Protein AF-A0A842W1D4-F1 (afdb_monomer)

Solvent-accessible surface area (backbone atoms only — not comparable to full-atom values): 20185 Å² total; per-residue (Å²): 134,91,78,82,48,80,48,78,42,66,50,100,83,67,47,78,49,75,48,87,52,96,50,70,67,66,52,27,61,75,70,74,44,87,88,78,87,79,87,82,80,81,84,85,74,79,82,74,76,76,84,70,94,76,84,78,92,70,88,41,72,47,76,44,72,56,96,91,38,84,42,83,42,80,48,96,62,72,84,74,64,66,82,80,86,77,56,73,66,73,69,64,50,73,71,70,51,52,72,52,74,60,94,56,34,40,35,40,33,48,76,96,46,72,52,77,43,39,62,66,24,75,54,34,71,58,43,53,48,21,63,76,69,67,35,60,72,59,38,57,52,62,69,36,46,26,62,41,43,20,60,69,41,76,51,41,42,36,38,36,86,73,39,59,40,40,24,49,75,87,34,85,55,62,63,63,44,19,42,51,52,24,48,37,59,63,59,43,49,68,64,54,19,57,53,33,24,50,56,36,27,69,65,21,86,50,65,66,42,64,74,46,50,54,67,46,54,53,44,77,53,45,17,37,27,49,75,16,32,33,37,38,24,34,57,33,45,98,81,27,28,38,74,62,65,37,64,94,71,41,58,53,65,48,48,47,49,34,78,39,74,55,67,57,89,71,36,54,56,58,33,84,56,72,95,58,40,41,48,74,38,23,35,56,75,68,40,61,98,55,85,46,29,31,33,31,42,34,47,51,41,31,54,48,23,61,28,62,57,76,81,29,32,38,35,30,24,28,41,39,33,24,24,16,40,36,90,66,78,45,96,46,65,66,43,51,56,74,59,52,60,68,36,43,48,28,80,63,58,83,124

Foldseek 3Di:
DDDFDWDWDQPPPGDTDTDRDPDPVVVCVVVVHDDDDDDDDDDDPPPPPPPDPDDDQDWDWDWDADPNDTDIDTDSDPPRGDDDDDGPVRVPDDLQKDWDDDPFWIWIGGPPDIDIATPLAPCCVVCVVCNVVVPVVSNVCVQQQQNVLCVLLVNQWGADPNLQAIDGPNHHAPNLLSNVLSVCSSSDDRSQLCSLLLVLLVLAPDVQLSRCVVQQCSDALWATENNNKIKFKAFADPQQWHPDQAPPRDTWHQQFQDKTADDLVLADLDLADPPHHADKTFHPVVCPPGAFMFMKIGGSNQWRYQHPPPVSRMTGGRIIHTFETARDRDPHRYDYPVRSVVRGNDPDHDD

Radius of gyration: 30.83 Å; Cα contacts (8 Å, |Δi|>4): 608; chains: 1; bounding box: 77×53×74 Å

Mean predicted aligned error: 16.86 Å

Nearest PDB structures (foldseek):
  8pz5-assembly1_B  TM=5.075E-01  e=3.759E+00  Cyanothece sp. PCC 7425
  5lq4-assembly1_B  TM=4.833E-01  e=2.658E+00  Cyanothece sp. PCC 7425

Secondary structure (DSSP, 8-state):
----PPEEEE-TT--EEEE--S-HHHHHHHTT-----------S-TTTTTS---S----EEEEEEETTEEEEEEES-GGG-------HHHHHS--SEEEEE-SSEEEEEETTEEEEEETT-TTHHHHHHHHHHT-HHHHHHHH-HHHHHHHHTTTSEEEETTTTEEEETTEE--HHHHHHHHHHHHTT--THHHHHHHHHHHT-S-HHHHHHHHHHHTSTT--EETTS-EEEEEEB-TTSBBSS--GGGPPPB--TT-EEE--GGGS---TTSTT-SSEEEE-TGGGTT-SSEEEEEE-GGGEEE--SGGGGTEEEESEEEEEEE-SS----SEE-HHHHHHHTT-SS---

Sequence (351 aa):
MNGKIKVYYLDDNLEIISSRTRNPDMFADRIGKKVYLKERFAKTARTRLLKNPKKESKRVYIWVIENGQVVKKRTRNPSLYKYHFKSEEEANSANVFDYTMTKHSLSIVLGTRSETITATDGRFNKLRKACIDNDLKIIEKLLDLDKYINKGTNGVFKSHDRGKRITIDNKNIPSELSDKIAKLMKDKQPVNTYTNFWKKLKENPDKRVRDNLYKFLSFIGCAFVTDGRFLAYKYVDENYKSMAVGIENVRYDWTPGNLVKMDRSKCNSDPNKSCSAGLHVGTFNYTLGHTNRLLICINPKNVVSVPNDYHCQKMRLCEAISICRADKILNKDIVDTGELNKWKGSLVTPY

pLDDT: mean 70.28, std 22.56, range [23.98, 98.06]

Structure (mmCIF, N/CA/C/O backbone):
data_AF-A0A842W1D4-F1
#
_entry.id   AF-A0A842W1D4-F1
#
loop_
_atom_site.group_PDB
_atom_site.id
_atom_site.type_symbol
_atom_site.label_atom_id
_atom_site.label_alt_id
_atom_site.label_comp_id
_atom_site.label_asym_id
_atom_site.label_entity_id
_atom_site.label_seq_id
_atom_site.pdbx_PDB_ins_code
_atom_site.Cartn_x
_atom_site.Cartn_y
_atom_site.Cartn_z
_atom_site.occupancy
_atom_site.B_iso_or_equiv
_atom_site.auth_seq_id
_atom_site.auth_comp_id
_atom_site.auth_asym_id
_atom_site.auth_atom_id
_atom_site.pdbx_PDB_model_num
ATOM 1 N N . MET A 1 1 ? -52.590 35.792 40.335 1.00 29.83 1 MET A N 1
ATOM 2 C CA . MET A 1 1 ? -53.136 34.945 39.246 1.00 29.83 1 MET A CA 1
ATOM 3 C C . MET A 1 1 ? -52.519 33.550 39.300 1.00 29.83 1 MET A C 1
ATOM 5 O O . MET A 1 1 ? -51.312 33.400 39.155 1.00 29.83 1 MET A O 1
ATOM 9 N N . ASN A 1 2 ? -53.359 32.548 39.568 1.00 32.19 2 ASN A N 1
ATOM 10 C CA . ASN A 1 2 ? -53.024 31.132 39.742 1.00 32.19 2 ASN A CA 1
ATOM 11 C C . ASN A 1 2 ? -52.537 30.476 38.434 1.00 32.19 2 ASN A C 1
ATOM 13 O O . ASN A 1 2 ? -53.343 30.023 37.623 1.00 32.19 2 ASN A O 1
ATOM 17 N N . GLY A 1 3 ? -51.223 30.376 38.232 1.00 29.28 3 GLY A N 1
ATOM 18 C CA . GLY A 1 3 ? -50.648 29.610 37.124 1.00 29.28 3 GLY A CA 1
ATOM 19 C C . GLY A 1 3 ? -50.542 28.124 37.467 1.00 29.28 3 GLY A C 1
ATOM 20 O O . GLY A 1 3 ? -49.591 27.717 38.125 1.00 29.28 3 GLY A O 1
ATOM 21 N N . LYS A 1 4 ? -51.500 27.298 37.026 1.00 30.56 4 LYS A N 1
ATOM 22 C CA . LYS A 1 4 ? -51.344 25.832 37.040 1.00 30.56 4 LYS A CA 1
ATOM 23 C C . LYS A 1 4 ? -50.247 25.455 36.034 1.00 30.56 4 LYS A C 1
ATOM 25 O O . LYS A 1 4 ? -50.411 25.684 34.836 1.00 30.56 4 LYS A O 1
ATOM 30 N N . ILE A 1 5 ? -49.136 24.902 36.518 1.00 34.22 5 ILE A N 1
ATOM 31 C CA . ILE A 1 5 ? -48.064 24.354 35.679 1.00 34.22 5 ILE A CA 1
ATOM 32 C C . ILE A 1 5 ? -48.549 22.996 35.159 1.00 34.22 5 ILE A C 1
ATOM 34 O O . ILE A 1 5 ? -49.023 22.166 35.932 1.00 34.22 5 ILE A O 1
ATOM 38 N N . LYS A 1 6 ? -48.498 22.790 33.839 1.00 34.28 6 LYS A N 1
ATOM 39 C CA . LYS A 1 6 ? -48.686 21.465 33.239 1.00 34.28 6 LYS A CA 1
ATOM 40 C C . LYS A 1 6 ? -47.316 20.809 33.159 1.00 34.28 6 LYS A C 1
ATOM 42 O O . LYS A 1 6 ? -46.440 21.342 32.479 1.00 34.28 6 LYS A O 1
ATOM 47 N N . VAL A 1 7 ? -47.148 19.694 33.856 1.00 34.69 7 VAL A N 1
ATOM 48 C CA . VAL A 1 7 ? -45.958 18.850 33.751 1.00 34.69 7 VAL A CA 1
ATOM 49 C C . VAL A 1 7 ? -46.350 17.633 32.920 1.00 34.69 7 VAL A C 1
ATOM 51 O O . VAL A 1 7 ? -47.409 17.044 33.142 1.00 34.69 7 VAL A O 1
ATOM 54 N N . TYR A 1 8 ? -45.540 17.329 31.911 1.00 36.59 8 TYR A N 1
ATOM 55 C CA . TYR A 1 8 ? -45.742 16.200 31.013 1.00 36.59 8 TYR A CA 1
ATOM 56 C C . TYR A 1 8 ? -44.661 15.169 31.315 1.00 36.59 8 TYR A C 1
ATOM 58 O O . TYR A 1 8 ? -43.475 15.497 31.243 1.00 36.59 8 TYR A O 1
ATOM 66 N N . TYR A 1 9 ? -45.082 13.958 31.662 1.00 38.94 9 TYR A N 1
ATOM 67 C CA . TYR A 1 9 ? -44.206 12.809 31.857 1.00 38.94 9 TYR A CA 1
ATOM 68 C C . TYR A 1 9 ? -44.401 11.848 30.686 1.00 38.94 9 TYR A C 1
ATOM 70 O O . TYR A 1 9 ? -45.504 11.754 30.153 1.00 38.94 9 TYR A O 1
ATOM 78 N N . LEU A 1 10 ? -43.326 11.183 30.274 1.00 34.16 10 LEU A N 1
ATOM 79 C CA . LEU A 1 10 ? -43.384 10.048 29.359 1.00 34.16 10 LEU A CA 1
ATOM 80 C C . LEU A 1 10 ? -43.269 8.798 30.223 1.00 34.16 10 LEU A C 1
ATOM 82 O O . LEU A 1 10 ? -42.340 8.715 31.029 1.00 34.16 10 LEU A O 1
ATOM 86 N N . ASP A 1 11 ? -44.229 7.888 30.108 1.00 36.12 11 ASP A N 1
ATOM 87 C CA . ASP A 1 11 ? -44.100 6.570 30.719 1.00 36.12 11 ASP A CA 1
ATOM 88 C C . ASP A 1 11 ? -43.171 5.663 29.898 1.00 36.12 11 ASP A C 1
ATOM 90 O O . ASP A 1 11 ? -42.586 6.076 28.890 1.00 36.12 11 ASP A O 1
ATOM 94 N N . ASP A 1 12 ? -43.028 4.418 30.344 1.00 33.44 12 ASP A N 1
ATOM 95 C CA . ASP A 1 12 ? -42.125 3.436 29.743 1.00 33.44 12 ASP A CA 1
ATOM 96 C C . ASP A 1 12 ? -42.570 3.022 28.314 1.00 33.44 12 ASP A C 1
ATOM 98 O O . ASP A 1 12 ? -41.782 2.452 27.560 1.00 33.44 12 ASP A O 1
ATOM 102 N N . ASN A 1 13 ? -43.786 3.412 27.895 1.00 30.36 13 ASN A N 1
ATOM 103 C CA . ASN A 1 13 ? -44.338 3.257 26.545 1.00 30.36 13 ASN A CA 1
ATOM 104 C C . ASN A 1 13 ? -44.350 4.568 25.731 1.00 30.36 13 ASN A C 1
ATOM 106 O O . ASN A 1 13 ? -44.872 4.597 24.616 1.00 30.36 13 ASN A O 1
ATOM 110 N N . LEU A 1 14 ? -43.739 5.644 26.243 1.00 32.69 14 LEU A N 1
ATOM 111 C CA . LEU A 1 14 ? -43.722 6.984 25.643 1.00 32.69 14 LEU A CA 1
ATOM 112 C C . LEU A 1 14 ? -45.107 7.649 25.539 1.00 32.69 14 LEU A C 1
ATOM 114 O O . LEU A 1 14 ? -45.287 8.570 24.731 1.00 32.69 14 LEU A O 1
ATOM 118 N N . GLU A 1 15 ? -46.074 7.251 26.365 1.00 29.98 15 GLU A N 1
ATOM 119 C CA . GLU A 1 15 ? -47.350 7.954 26.465 1.00 29.98 15 GLU A CA 1
ATOM 120 C C . GLU A 1 15 ? -47.242 9.166 27.394 1.00 29.98 15 GLU A C 1
ATOM 122 O O . GLU A 1 15 ? -46.571 9.156 28.429 1.00 29.98 15 GLU A O 1
ATOM 127 N N . ILE A 1 16 ? -47.892 10.263 26.995 1.00 36.16 16 ILE A N 1
ATOM 128 C CA . ILE A 1 16 ? -47.871 11.510 27.756 1.00 36.16 16 ILE A CA 1
ATOM 129 C C . ILE A 1 16 ? -48.866 11.404 28.911 1.00 36.16 16 ILE A C 1
ATOM 131 O O . ILE A 1 16 ? -50.066 11.615 28.729 1.00 36.16 16 ILE A O 1
ATOM 135 N N . ILE A 1 17 ? -48.362 11.197 30.125 1.00 36.84 17 ILE A N 1
ATOM 136 C CA . ILE A 1 17 ? -49.168 11.294 31.341 1.00 36.84 17 ILE A CA 1
ATOM 137 C C . ILE A 1 17 ? -49.104 12.742 31.839 1.00 36.84 17 ILE A C 1
ATOM 139 O O . ILE A 1 17 ? -48.040 13.275 32.166 1.00 36.84 17 ILE A O 1
ATOM 143 N N . SER A 1 18 ? -50.253 13.422 31.871 1.00 39.19 18 SER A N 1
ATOM 144 C CA . SER A 1 18 ? -50.343 14.799 32.367 1.00 39.19 18 SER A CA 1
ATOM 145 C C . SER A 1 18 ? -50.771 14.819 33.831 1.00 39.19 18 SER A C 1
ATOM 147 O O . SER A 1 18 ? -51.800 14.235 34.172 1.00 39.19 18 SER A O 1
ATOM 149 N N . SER A 1 19 ? -50.057 15.555 34.687 1.00 40.81 19 SER A N 1
ATOM 150 C CA . SER A 1 19 ? -50.559 15.881 36.026 1.00 40.81 19 SER A CA 1
ATOM 151 C C . SER A 1 19 ? -50.536 17.391 36.278 1.00 40.81 19 SER A C 1
ATOM 153 O O . SER A 1 19 ? -49.644 18.131 35.851 1.00 40.81 19 SER A O 1
ATOM 155 N N . ARG A 1 20 ? -51.596 17.882 36.929 1.00 40.50 20 ARG A N 1
ATOM 156 C CA . ARG A 1 20 ? -51.718 19.270 37.392 1.00 40.50 20 ARG A CA 1
ATOM 157 C C . ARG A 1 20 ? -51.239 19.324 38.843 1.00 40.50 20 ARG A C 1
ATOM 159 O O . ARG A 1 20 ? -52.068 19.304 39.746 1.00 40.50 20 ARG A O 1
ATOM 166 N N . THR A 1 21 ? -49.930 19.393 39.074 1.00 41.56 21 THR A N 1
ATOM 167 C CA . THR A 1 21 ? -49.365 19.563 40.427 1.00 41.56 21 THR A CA 1
ATOM 168 C C . THR A 1 21 ? -48.567 20.862 40.549 1.00 41.56 21 THR A C 1
ATOM 170 O O . THR A 1 21 ? -47.997 21.354 39.575 1.00 41.56 21 THR A O 1
ATOM 173 N N . ARG A 1 22 ? -48.554 21.450 41.752 1.00 40.84 22 ARG A N 1
ATOM 174 C CA . ARG A 1 22 ? -47.694 22.596 42.097 1.00 40.84 22 ARG A CA 1
ATOM 175 C C . ARG A 1 22 ? -46.291 22.156 42.531 1.00 40.84 22 ARG A C 1
ATOM 177 O O . ARG A 1 22 ? -45.385 22.980 42.474 1.00 40.84 22 ARG A O 1
ATOM 184 N N . ASN A 1 23 ? -46.127 20.892 42.934 1.00 47.12 23 ASN A N 1
ATOM 185 C CA . ASN A 1 23 ? -44.884 20.337 43.462 1.00 47.12 23 ASN A CA 1
ATOM 186 C C . ASN A 1 23 ? -44.560 18.984 42.778 1.00 47.12 23 ASN A C 1
ATOM 188 O O . ASN A 1 23 ? -45.302 18.019 42.991 1.00 47.12 23 ASN A O 1
ATOM 192 N N . PRO A 1 24 ? -43.526 18.920 41.916 1.00 45.88 24 PRO A N 1
ATOM 193 C CA . PRO A 1 24 ? -43.121 17.705 41.203 1.00 45.88 24 PRO A CA 1
ATOM 194 C C . PRO A 1 24 ? -42.590 16.596 42.117 1.00 45.88 24 PRO A C 1
ATOM 196 O O . PRO A 1 24 ? -42.872 15.434 41.840 1.00 45.88 24 PRO A O 1
ATOM 199 N N . ASP A 1 25 ? -41.905 16.941 43.211 1.00 44.41 25 ASP A N 1
ATOM 200 C CA . ASP A 1 25 ? -41.281 15.963 44.117 1.00 44.41 25 ASP A CA 1
ATOM 201 C C . ASP A 1 25 ? -42.344 15.154 44.877 1.00 44.41 25 ASP A C 1
ATOM 203 O O . ASP A 1 25 ? -42.283 13.932 44.941 1.00 44.41 25 ASP A O 1
ATOM 207 N N . MET A 1 26 ? -43.424 15.810 45.316 1.00 46.22 26 MET A N 1
ATOM 208 C CA . MET A 1 26 ? -44.583 15.125 45.911 1.00 46.22 26 MET A CA 1
ATOM 209 C C . MET A 1 26 ? -45.310 14.181 44.940 1.00 46.22 26 MET A C 1
ATOM 211 O O . MET A 1 26 ? -45.939 13.214 45.363 1.00 46.22 26 MET A O 1
ATOM 215 N N . PHE A 1 27 ? -45.315 14.490 43.639 1.00 44.41 27 PHE A N 1
ATOM 216 C CA . PHE A 1 27 ? -45.954 13.622 42.646 1.00 44.41 27 PHE A CA 1
ATOM 217 C C . PHE A 1 27 ? -45.051 12.440 42.280 1.00 44.41 27 PHE A C 1
ATOM 219 O O . PHE A 1 27 ? -45.564 11.343 42.095 1.00 44.41 27 PHE A O 1
ATOM 226 N N . ALA A 1 28 ? -43.735 12.666 42.230 1.00 45.44 28 ALA A N 1
ATOM 227 C CA . ALA A 1 28 ? -42.696 11.653 42.066 1.00 45.44 28 ALA A CA 1
ATOM 228 C C . ALA A 1 28 ? -42.743 10.601 43.194 1.00 45.44 28 ALA A C 1
ATOM 230 O O . ALA A 1 28 ? -42.818 9.407 42.900 1.00 45.44 28 ALA A O 1
ATOM 231 N N . ASP A 1 29 ? -42.864 11.040 44.453 1.00 45.78 29 ASP A N 1
ATOM 232 C CA . ASP A 1 29 ? -43.107 10.159 45.608 1.00 45.78 29 ASP A CA 1
ATOM 233 C C . ASP A 1 29 ? -44.424 9.384 45.477 1.00 45.78 29 ASP A C 1
ATOM 235 O O . ASP A 1 29 ? -44.474 8.177 45.702 1.00 45.78 29 ASP A O 1
ATOM 239 N N . ARG A 1 30 ? -45.501 10.051 45.042 1.00 46.25 30 ARG A N 1
ATOM 240 C CA . ARG A 1 30 ? -46.821 9.421 44.880 1.00 46.25 30 ARG A CA 1
ATOM 241 C C . ARG A 1 30 ? -46.847 8.314 43.817 1.00 46.25 30 ARG A C 1
ATOM 243 O O . ARG A 1 30 ? -47.674 7.412 43.921 1.00 46.25 30 ARG A O 1
ATOM 250 N N . ILE A 1 31 ? -45.998 8.388 42.792 1.00 44.91 31 ILE A N 1
ATOM 251 C CA . ILE A 1 31 ? -45.873 7.344 41.759 1.00 44.91 31 ILE A CA 1
ATOM 252 C C . ILE A 1 31 ? -44.668 6.419 41.991 1.00 44.91 31 ILE A C 1
ATOM 254 O O . ILE A 1 31 ? -44.381 5.585 41.136 1.00 44.91 31 ILE A O 1
ATOM 258 N N . GLY A 1 32 ? -43.957 6.574 43.114 1.00 36.88 32 GLY A N 1
ATOM 259 C CA . GLY A 1 32 ? -42.804 5.749 43.478 1.00 36.88 32 GLY A CA 1
ATOM 260 C C . GLY A 1 32 ? -41.601 5.866 42.534 1.00 36.88 32 GLY A C 1
ATOM 261 O O . GLY A 1 32 ? -40.814 4.928 42.450 1.00 36.88 32 GLY A O 1
ATOM 262 N N . LYS A 1 33 ? -41.447 6.974 41.794 1.00 39.00 33 LYS A N 1
ATOM 263 C CA . LYS A 1 33 ? -40.330 7.180 40.848 1.00 39.00 33 LYS A CA 1
ATOM 264 C C . LYS A 1 33 ? -39.510 8.407 41.260 1.00 39.00 33 LYS A C 1
ATOM 266 O O . LYS A 1 33 ? -40.058 9.500 41.312 1.00 39.00 33 LYS A O 1
ATOM 271 N N . LYS A 1 34 ? -38.195 8.271 41.480 1.00 33.03 34 LYS A N 1
ATOM 272 C CA . LYS A 1 34 ? -37.279 9.417 41.675 1.00 33.03 34 LYS A CA 1
ATOM 273 C C . LYS A 1 34 ? -36.844 10.026 40.337 1.00 33.03 34 LYS A C 1
ATOM 275 O O . LYS A 1 34 ? -36.683 9.317 39.346 1.00 33.03 34 LYS A O 1
ATOM 280 N N . VAL A 1 35 ? -36.625 11.344 40.300 1.00 31.94 35 VAL A N 1
ATOM 281 C CA . VAL A 1 35 ? -36.272 12.089 39.077 1.00 31.94 35 VAL A CA 1
ATOM 282 C C . VAL A 1 35 ? -34.816 12.563 39.132 1.00 31.94 35 VAL A C 1
ATOM 284 O O . VAL A 1 35 ? -34.444 13.303 40.037 1.00 31.94 35 VAL A O 1
ATOM 287 N N . TYR A 1 36 ? -34.011 12.205 38.125 1.00 28.67 36 TYR A N 1
ATOM 288 C CA . TYR A 1 36 ? -32.612 12.638 37.990 1.00 28.67 36 TYR A CA 1
ATOM 289 C C . TYR A 1 36 ? -32.323 13.216 36.593 1.00 28.67 36 TYR A C 1
ATOM 291 O O . TYR A 1 36 ? -32.902 12.780 35.599 1.00 28.67 36 TYR A O 1
ATOM 299 N N . LEU A 1 37 ? -31.429 14.214 36.512 1.00 27.45 37 LEU A N 1
ATOM 300 C CA . LEU A 1 37 ? -31.152 15.011 35.305 1.00 27.45 37 LEU A CA 1
ATOM 301 C C . LEU A 1 37 ? -29.645 15.103 34.996 1.00 27.45 37 LEU A C 1
ATOM 303 O O . LEU A 1 37 ? -28.865 15.462 35.874 1.00 27.45 37 LEU A O 1
ATOM 307 N N . LYS A 1 38 ? -29.234 14.873 33.736 1.00 23.98 38 LYS A N 1
ATOM 308 C CA . LYS A 1 38 ? -27.865 15.156 33.240 1.00 23.98 38 LYS A CA 1
ATOM 309 C C . LYS A 1 38 ? -27.873 15.770 31.824 1.00 23.98 38 LYS A C 1
ATOM 311 O O . LYS A 1 38 ? -28.768 15.487 31.030 1.00 23.98 38 LYS A O 1
ATOM 316 N N . GLU A 1 39 ? -26.911 16.652 31.527 1.00 29.05 39 GLU A N 1
ATOM 317 C CA . GLU A 1 39 ? -26.874 17.534 30.341 1.00 29.05 39 GLU A CA 1
ATOM 318 C C . GLU A 1 39 ? -26.350 16.911 29.018 1.00 29.05 39 GLU A C 1
ATOM 320 O O . GLU A 1 39 ? -25.335 16.224 28.996 1.00 29.05 39 GLU A O 1
ATOM 325 N N . ARG A 1 40 ? -26.999 17.344 27.912 1.00 27.02 40 ARG A N 1
ATOM 326 C CA . ARG A 1 40 ? -26.597 17.461 26.478 1.00 27.02 40 ARG A CA 1
ATOM 327 C C . ARG A 1 40 ? -26.320 16.211 25.610 1.00 27.02 40 ARG A C 1
ATOM 329 O O . ARG A 1 40 ? -25.250 15.636 25.676 1.00 27.02 40 ARG A O 1
ATOM 336 N N . PHE A 1 41 ? -27.165 16.019 24.578 1.00 27.78 41 PHE A N 1
ATOM 337 C CA . PHE A 1 41 ? -26.847 16.239 23.143 1.00 27.78 41 PHE A CA 1
ATOM 338 C C . PHE A 1 41 ? -28.138 16.369 22.299 1.00 27.78 41 PHE A C 1
ATOM 340 O O . PHE A 1 41 ? -29.075 15.585 22.422 1.00 27.78 41 PHE A O 1
ATOM 347 N N . ALA A 1 42 ? -28.183 17.363 21.404 1.00 32.25 42 ALA A N 1
ATOM 348 C CA . ALA A 1 42 ? -29.292 17.631 20.487 1.00 32.25 42 ALA A CA 1
ATOM 349 C C . ALA A 1 42 ? -28.819 17.509 19.032 1.00 32.25 42 ALA A C 1
ATOM 351 O O . ALA A 1 42 ? -27.898 18.226 18.640 1.00 32.25 42 ALA A O 1
ATOM 352 N N . LYS A 1 43 ? -29.471 16.667 18.210 1.00 26.41 43 LYS A N 1
ATOM 353 C CA . LYS A 1 43 ? -29.466 16.885 16.746 1.00 26.41 43 LYS A CA 1
ATOM 354 C C . LYS A 1 43 ? -30.587 16.263 15.902 1.00 26.41 43 LYS A C 1
ATOM 356 O O . LYS A 1 43 ? -30.768 16.726 14.785 1.00 26.41 43 LYS A O 1
ATOM 361 N N . THR A 1 44 ? -31.408 15.332 16.396 1.00 27.06 44 THR A N 1
ATOM 362 C CA . THR A 1 44 ? -32.314 14.581 15.483 1.00 27.06 44 THR A CA 1
ATOM 363 C C . THR A 1 44 ? -33.815 14.900 15.589 1.00 27.06 44 THR A C 1
ATOM 365 O O . THR A 1 44 ? -34.612 14.309 14.878 1.00 27.06 44 THR A O 1
ATOM 368 N N . ALA A 1 45 ? -34.257 15.855 16.417 1.00 27.28 45 ALA A N 1
ATOM 369 C CA . ALA A 1 45 ? -35.692 16.195 16.551 1.00 27.28 45 ALA A CA 1
ATOM 370 C C . ALA A 1 45 ? -36.115 17.487 15.837 1.00 27.28 45 ALA A C 1
ATOM 372 O O . ALA A 1 45 ? -37.094 18.124 16.221 1.00 27.28 45 ALA A O 1
ATOM 373 N N . ARG A 1 46 ? -35.372 17.904 14.809 1.00 27.14 46 ARG A N 1
ATOM 374 C CA . ARG A 1 46 ? -35.601 19.200 14.156 1.00 27.14 46 ARG A CA 1
ATOM 375 C C . ARG A 1 46 ? -36.858 19.234 13.276 1.00 27.14 46 ARG A C 1
ATOM 377 O O . ARG A 1 46 ? -37.328 20.318 12.962 1.00 27.14 46 ARG A O 1
ATOM 384 N N . THR A 1 47 ? -37.436 18.086 12.919 1.00 26.16 47 THR A N 1
ATOM 385 C CA . THR A 1 47 ? -38.371 18.027 11.779 1.00 26.16 47 THR A CA 1
ATOM 386 C C . THR A 1 47 ? -39.847 17.800 12.125 1.00 26.16 47 THR A C 1
ATOM 388 O O . THR A 1 47 ? -40.677 17.866 11.228 1.00 26.16 47 THR A O 1
ATOM 391 N N . ARG A 1 48 ? -40.229 17.588 13.396 1.00 29.22 48 ARG A N 1
ATOM 392 C CA . ARG A 1 48 ? -41.656 17.404 13.769 1.00 29.22 48 ARG A CA 1
ATOM 393 C C . ARG A 1 48 ? -42.282 18.527 14.602 1.00 29.22 48 ARG A C 1
ATOM 395 O O . ARG A 1 48 ? -43.501 18.634 14.620 1.00 29.22 48 ARG A O 1
ATOM 402 N N . LEU A 1 49 ? -41.494 19.398 15.236 1.00 31.55 49 LEU A N 1
ATOM 403 C CA . LEU A 1 49 ? -42.014 20.398 16.188 1.00 31.55 49 LEU A CA 1
ATOM 404 C C . LEU A 1 49 ? -42.386 21.762 15.579 1.00 31.55 49 LEU A C 1
ATOM 406 O O . LEU A 1 49 ? -42.973 22.588 16.268 1.00 31.55 49 LEU A O 1
ATOM 410 N N . LEU A 1 50 ? -42.091 22.013 14.300 1.00 30.66 50 LEU A N 1
ATOM 411 C CA . LEU A 1 50 ? -42.297 23.332 13.676 1.00 30.66 50 LEU A CA 1
ATOM 412 C C . LEU A 1 50 ? -43.649 23.521 12.965 1.00 30.66 50 LEU A C 1
ATOM 414 O O . LEU A 1 50 ? -43.854 24.556 12.340 1.00 30.66 50 LEU A O 1
ATOM 418 N N . LYS A 1 51 ? -44.599 22.581 13.060 1.00 29.78 51 LYS A N 1
ATOM 419 C CA . LYS A 1 51 ? -45.860 22.676 12.297 1.00 29.78 51 LYS A CA 1
ATOM 420 C C . LYS A 1 51 ? -47.007 23.462 12.946 1.00 29.78 51 LYS A C 1
ATOM 422 O O . LYS A 1 51 ? -48.065 23.526 12.340 1.00 29.78 51 LYS A O 1
ATOM 427 N N . ASN A 1 52 ? -46.833 24.109 14.104 1.00 31.48 52 ASN A N 1
ATOM 428 C CA . ASN A 1 52 ? -47.843 25.058 14.605 1.00 31.48 52 ASN A CA 1
ATOM 429 C C . ASN A 1 52 ? -47.254 26.128 15.546 1.00 31.48 52 ASN A C 1
ATOM 431 O O . ASN A 1 52 ? -47.272 25.964 16.767 1.00 31.48 52 ASN A O 1
ATOM 435 N N . PRO A 1 53 ? -46.747 27.255 15.015 1.00 33.97 53 PRO A N 1
ATOM 436 C CA . PRO A 1 53 ? -46.326 28.388 15.821 1.00 33.97 53 PRO A CA 1
ATOM 437 C C . PRO A 1 53 ? -47.544 29.274 16.092 1.00 33.97 53 PRO A C 1
ATOM 439 O O . PRO A 1 53 ? -47.752 30.282 15.423 1.00 33.97 53 PRO A O 1
ATOM 442 N N . LYS A 1 54 ? -48.393 28.907 17.055 1.00 28.42 54 LYS A N 1
ATOM 443 C CA . LYS A 1 54 ? -49.431 29.828 17.533 1.00 28.42 54 LYS A CA 1
ATOM 444 C C . LYS A 1 54 ? -49.486 29.881 19.059 1.00 28.42 54 LYS A C 1
ATOM 446 O O . LYS A 1 54 ? -49.802 28.899 19.717 1.00 28.42 54 LYS A O 1
ATOM 451 N N . LYS A 1 55 ? -49.286 31.116 19.533 1.00 30.41 55 LYS A N 1
ATOM 452 C CA . LYS A 1 55 ? -49.704 31.725 20.805 1.00 30.41 55 LYS A CA 1
ATOM 453 C C . LYS A 1 55 ? -48.780 31.613 22.028 1.00 30.41 55 LYS A C 1
ATOM 455 O O . LYS A 1 55 ? -48.602 30.564 22.632 1.00 30.41 55 LYS A O 1
ATOM 460 N N . GLU A 1 56 ? -48.345 32.817 22.410 1.00 31.44 56 GLU A N 1
ATOM 461 C CA . GLU A 1 56 ? -47.993 33.316 23.743 1.00 31.44 56 GLU A CA 1
ATOM 462 C C . GLU A 1 56 ? -46.745 32.744 24.421 1.00 31.44 56 GLU A C 1
ATOM 464 O O . GLU A 1 56 ? -46.667 31.591 24.839 1.00 31.44 56 GLU A O 1
ATOM 469 N N . SER A 1 57 ? -45.773 33.640 24.602 1.00 31.72 57 SER A N 1
ATOM 470 C CA . SER A 1 57 ? -44.514 33.463 25.319 1.00 31.72 57 SER A CA 1
ATOM 471 C C . SER A 1 57 ? -44.735 33.207 26.817 1.00 31.72 57 SER A C 1
ATOM 473 O O . SER A 1 57 ? -44.442 34.033 27.683 1.00 31.72 57 SER A O 1
ATOM 475 N N . LYS A 1 58 ? -45.234 32.018 27.161 1.00 36.72 58 LYS A N 1
ATOM 476 C CA . LYS A 1 58 ? -45.285 31.559 28.550 1.00 36.72 58 LYS A CA 1
ATOM 477 C C . LYS A 1 58 ? -43.859 31.362 29.058 1.00 36.72 58 LYS A C 1
ATOM 479 O O . LYS A 1 58 ? -43.048 30.675 28.446 1.00 36.72 58 LYS A O 1
ATOM 484 N N . ARG A 1 59 ? -43.543 32.019 30.177 1.00 38.88 59 ARG A N 1
ATOM 485 C CA . ARG A 1 59 ? -42.251 31.932 30.871 1.00 38.88 59 ARG A CA 1
ATOM 486 C C . ARG A 1 59 ? -41.998 30.465 31.242 1.00 38.88 59 ARG A C 1
ATOM 488 O O . ARG A 1 59 ? -42.702 29.941 32.101 1.00 38.88 59 ARG A O 1
ATOM 495 N N . VAL A 1 60 ? -41.027 29.811 30.601 1.00 38.41 60 VAL A N 1
ATOM 496 C CA . VAL A 1 60 ? -40.649 28.429 30.928 1.00 38.41 60 VAL A CA 1
ATOM 497 C C . VAL A 1 60 ? -39.435 28.441 31.848 1.00 38.41 60 VAL A C 1
ATOM 499 O O . VAL A 1 60 ? -38.444 29.132 31.596 1.00 38.41 60 VAL A O 1
ATOM 502 N N . TYR A 1 61 ? -39.534 27.685 32.935 1.00 40.88 61 TYR A N 1
ATOM 503 C CA . TYR A 1 61 ? -38.444 27.444 33.869 1.00 40.88 61 TYR A CA 1
ATOM 504 C C . TYR A 1 61 ? -38.044 25.975 33.760 1.00 40.88 61 TYR A C 1
ATOM 506 O O . TYR A 1 61 ? -38.910 25.109 33.657 1.00 40.88 61 TYR A O 1
ATOM 514 N N . ILE A 1 62 ? -36.743 25.721 33.765 1.00 41.75 62 ILE A N 1
ATOM 515 C CA . ILE A 1 62 ? -36.136 24.393 33.815 1.00 41.75 62 ILE A CA 1
ATOM 516 C C . ILE A 1 62 ? -35.324 24.292 35.103 1.00 41.75 62 ILE A C 1
ATOM 518 O O . ILE A 1 62 ? -34.840 25.303 35.611 1.00 41.75 62 ILE A O 1
ATOM 522 N N . TRP A 1 63 ? -35.181 23.087 35.630 1.00 43.28 63 TRP A N 1
ATOM 523 C CA . TRP A 1 63 ? -34.300 22.812 36.759 1.00 43.28 63 TRP A CA 1
ATOM 524 C C . TRP A 1 63 ? -33.078 22.073 36.215 1.00 43.28 63 TRP A C 1
ATOM 526 O O . TRP A 1 63 ? -33.225 21.144 35.423 1.00 43.28 63 TRP A O 1
ATOM 536 N N . VAL A 1 64 ? -31.886 22.557 36.549 1.00 39.25 64 VAL A N 1
ATOM 537 C CA . VAL A 1 64 ? -30.595 22.040 36.071 1.00 39.25 64 VAL A CA 1
ATOM 538 C C . VAL A 1 64 ? -29.672 21.822 37.262 1.00 39.25 64 VAL A C 1
ATOM 540 O O . VAL A 1 64 ? -29.842 22.481 38.283 1.00 39.25 64 VAL A O 1
ATOM 543 N N . ILE A 1 65 ? -28.712 20.905 37.154 1.00 36.91 65 ILE A N 1
ATOM 544 C CA . ILE A 1 65 ? -27.728 20.677 38.216 1.00 36.91 65 ILE A CA 1
ATOM 545 C C . ILE A 1 65 ? -26.480 21.505 37.911 1.00 36.91 65 ILE A C 1
ATOM 547 O O . ILE A 1 65 ? -25.833 21.280 36.891 1.00 36.91 65 ILE A O 1
ATOM 551 N N . GLU A 1 66 ? -26.131 22.437 38.795 1.00 37.16 66 GLU A N 1
ATOM 552 C CA . GLU A 1 66 ? -24.873 23.189 38.759 1.00 37.16 66 GLU A CA 1
ATOM 553 C C . GLU A 1 66 ? -24.099 22.917 40.046 1.00 37.16 66 GLU A C 1
ATOM 555 O O . GLU A 1 66 ? -24.655 23.019 41.135 1.00 37.16 66 GLU A O 1
ATOM 560 N N . ASN A 1 67 ? -22.825 22.530 39.927 1.00 34.94 67 ASN A N 1
ATOM 561 C CA . ASN A 1 67 ? -21.959 22.197 41.068 1.00 34.94 67 ASN A CA 1
ATOM 562 C C . ASN A 1 67 ? -22.596 21.197 42.058 1.00 34.94 67 ASN A C 1
ATOM 564 O O . ASN A 1 67 ? -22.454 21.327 43.269 1.00 34.94 67 ASN A O 1
ATOM 568 N N . GLY A 1 68 ? -23.337 20.213 41.538 1.00 34.78 68 GLY A N 1
ATOM 569 C CA . GLY A 1 68 ? -24.020 19.198 42.348 1.00 34.78 68 GLY A CA 1
ATOM 570 C C . GLY A 1 68 ? -25.324 19.660 43.012 1.00 34.78 68 GLY A C 1
ATOM 571 O O . GLY A 1 68 ? -25.952 18.862 43.699 1.00 34.78 68 GLY A O 1
ATOM 572 N N . GLN A 1 69 ? -25.770 20.900 42.790 1.00 33.50 69 GLN A N 1
ATOM 573 C CA . GLN A 1 69 ? -27.004 21.449 43.362 1.00 33.50 69 GLN A CA 1
ATOM 574 C C . GLN A 1 69 ? -28.061 21.719 42.289 1.00 33.50 69 GLN A C 1
ATOM 576 O O . GLN A 1 69 ? -27.744 22.126 41.172 1.00 33.50 69 GLN A O 1
ATOM 581 N N . VAL A 1 70 ? -29.338 21.511 42.626 1.00 39.56 70 VAL A N 1
ATOM 582 C CA . VAL A 1 70 ? -30.456 21.754 41.704 1.00 39.56 70 VAL A CA 1
ATOM 583 C C . VAL A 1 70 ? -30.804 23.245 41.690 1.00 39.56 70 VAL A C 1
ATOM 585 O O . VAL A 1 70 ? -31.263 23.804 42.683 1.00 39.56 70 VAL A O 1
ATOM 588 N N . VAL A 1 71 ? -30.624 23.891 40.539 1.00 40.53 71 VAL A N 1
ATOM 589 C CA . VAL A 1 71 ? -30.834 25.328 40.333 1.00 40.53 71 VAL A CA 1
ATOM 590 C C . VAL A 1 71 ? -31.925 25.564 39.285 1.00 40.53 71 VAL A C 1
ATOM 592 O O . VAL A 1 71 ? -31.941 24.972 38.204 1.00 40.53 71 VAL A O 1
ATOM 595 N N . LYS A 1 72 ? -32.861 26.469 39.586 1.00 44.38 72 LYS A N 1
ATOM 596 C CA . LYS A 1 72 ? -33.957 26.860 38.688 1.00 44.38 72 LYS A CA 1
ATOM 597 C C . LYS A 1 72 ? -33.490 27.925 37.692 1.00 44.38 72 LYS A C 1
ATOM 599 O O . LYS A 1 72 ? -33.189 29.050 38.085 1.00 44.38 72 LYS A O 1
ATOM 604 N N . LYS A 1 73 ? -33.514 27.627 36.390 1.00 44.22 73 LYS A N 1
ATOM 605 C CA . LYS A 1 73 ? -33.151 28.567 35.315 1.00 44.22 73 LYS A CA 1
ATOM 606 C C . LYS A 1 73 ? -34.304 28.874 34.370 1.00 44.22 73 LYS A C 1
ATOM 608 O O . LYS A 1 73 ? -35.189 28.063 34.117 1.00 44.22 73 LYS A O 1
ATOM 613 N N . ARG A 1 74 ? -34.301 30.093 33.832 1.00 45.72 74 ARG A N 1
ATOM 614 C CA . ARG A 1 74 ? -35.314 30.588 32.891 1.00 45.72 74 ARG A CA 1
ATOM 615 C C . ARG A 1 74 ? -34.872 30.310 31.455 1.00 45.72 74 ARG A C 1
ATOM 617 O O . ARG A 1 74 ? -33.750 30.647 31.095 1.00 45.72 74 ARG A O 1
ATOM 624 N N . THR A 1 75 ? -35.761 29.782 30.611 1.00 45.53 75 THR A N 1
ATOM 625 C CA . THR A 1 75 ? -35.474 29.578 29.181 1.00 45.53 75 THR A CA 1
ATOM 626 C C . THR A 1 75 ? -36.645 29.972 28.283 1.00 45.53 75 THR A C 1
ATOM 628 O O . THR A 1 75 ? -37.812 29.912 28.669 1.00 45.53 75 THR A O 1
ATOM 631 N N . ARG A 1 76 ? -36.317 30.404 27.060 1.00 41.59 76 ARG A N 1
ATOM 632 C CA . ARG A 1 76 ? -37.282 30.685 25.985 1.00 41.59 76 ARG A CA 1
ATOM 633 C C . ARG A 1 76 ? -37.419 29.518 25.000 1.00 41.59 76 ARG A C 1
ATOM 635 O O . ARG A 1 76 ? -38.286 29.573 24.139 1.00 41.59 76 ARG A O 1
ATOM 642 N N . ASN A 1 77 ? -36.588 28.475 25.115 1.00 43.28 77 ASN A N 1
ATOM 643 C CA . ASN A 1 77 ? -36.597 27.337 24.196 1.00 43.28 77 ASN A CA 1
ATOM 644 C C . ASN A 1 77 ? -36.332 26.003 24.933 1.00 43.28 77 ASN A C 1
ATOM 646 O O . ASN A 1 77 ? -35.180 25.581 25.053 1.00 43.28 77 ASN A O 1
ATOM 650 N N . PRO A 1 78 ? -37.386 25.331 25.436 1.00 39.72 78 PRO A N 1
ATOM 651 C CA . PRO A 1 78 ? -37.267 24.103 26.234 1.00 39.72 78 PRO A CA 1
ATOM 652 C C . PRO A 1 78 ? -36.740 22.906 25.430 1.00 39.72 78 PRO A C 1
ATOM 654 O O . PRO A 1 78 ? -36.131 22.001 25.987 1.00 39.72 78 PRO A O 1
ATOM 657 N N . SER A 1 79 ? -36.930 22.924 24.106 1.00 42.31 79 SER A N 1
ATOM 658 C CA . SER A 1 79 ? -36.577 21.821 23.198 1.00 42.31 79 SER A CA 1
ATOM 659 C C . SER A 1 79 ? -35.068 21.575 23.037 1.00 42.31 79 SER A C 1
ATOM 661 O O . SER A 1 79 ? -34.667 20.559 22.469 1.00 42.31 79 SER A O 1
ATOM 663 N N . LEU A 1 80 ? -34.227 22.478 23.556 1.00 35.56 80 LEU A N 1
ATOM 664 C CA . LEU A 1 80 ? -32.771 22.311 23.616 1.00 35.56 80 LEU A CA 1
ATOM 665 C C . LEU A 1 80 ? -32.322 21.264 24.652 1.00 35.56 80 LEU A C 1
ATOM 667 O O . LEU A 1 80 ? -31.179 20.813 24.585 1.00 35.56 80 LEU A O 1
ATOM 671 N N . TYR A 1 81 ? -33.209 20.852 25.564 1.00 35.72 81 TYR A N 1
ATOM 672 C CA . TYR A 1 81 ? -32.933 19.876 26.616 1.00 35.72 81 TYR A CA 1
ATOM 673 C C . TYR A 1 81 ? -33.775 18.616 26.367 1.00 35.72 81 TYR A C 1
ATOM 675 O O . TYR A 1 81 ? -34.961 18.572 26.679 1.00 35.72 81 TYR A O 1
ATOM 683 N N . LYS A 1 82 ? -33.179 17.597 25.737 1.00 38.66 82 LYS A N 1
ATOM 684 C CA . LYS A 1 82 ? -33.768 16.253 25.646 1.00 38.66 82 LYS A CA 1
ATOM 685 C C . LYS A 1 82 ? -33.277 15.418 26.826 1.00 38.66 82 LYS A C 1
ATOM 687 O O . LYS A 1 82 ? -32.069 15.307 27.010 1.00 38.66 82 LYS A O 1
ATOM 692 N N . TYR A 1 83 ? -34.206 14.837 27.577 1.00 34.38 83 TYR A N 1
ATOM 693 C CA . TYR A 1 83 ? -33.924 13.982 28.728 1.00 34.38 83 TYR A CA 1
ATOM 694 C C . TYR A 1 83 ? -33.994 12.505 28.318 1.00 34.38 83 TYR A C 1
ATOM 696 O O . TYR A 1 83 ? -34.949 12.097 27.659 1.00 34.38 83 TYR A O 1
ATOM 704 N N . HIS A 1 84 ? -32.983 11.724 28.695 1.00 29.30 84 HIS A N 1
ATOM 705 C CA . HIS A 1 84 ? -33.046 10.263 28.748 1.00 29.30 84 HIS A CA 1
ATOM 706 C C . HIS A 1 84 ? -33.103 9.873 30.227 1.00 29.30 84 HIS A C 1
ATOM 708 O O . HIS A 1 84 ? -32.279 10.351 31.006 1.00 29.30 84 HIS A O 1
ATOM 714 N N . PHE A 1 85 ? -34.078 9.051 30.607 1.00 30.31 85 PHE A N 1
ATOM 715 C CA . PHE A 1 85 ? -34.218 8.527 31.965 1.00 30.31 85 PHE A CA 1
ATOM 716 C C . PHE A 1 85 ? -33.527 7.159 32.042 1.00 30.31 85 PHE A C 1
ATOM 718 O O . PHE A 1 85 ? -33.648 6.367 31.110 1.00 30.31 85 PHE A O 1
ATOM 725 N N . LYS A 1 86 ? -32.788 6.908 33.126 1.00 32.62 86 LYS A N 1
ATOM 726 C CA . LYS A 1 86 ? -32.302 5.581 33.531 1.00 32.62 86 LYS A CA 1
ATOM 727 C C . LYS A 1 86 ? -32.904 5.253 34.899 1.00 32.62 86 LYS A C 1
ATOM 729 O O . LYS A 1 86 ? -33.137 6.173 35.685 1.00 32.62 86 LYS A O 1
ATOM 734 N N . SER A 1 87 ? -33.163 3.978 35.161 1.00 33.50 87 SER A N 1
ATOM 735 C CA . SER A 1 87 ? -33.617 3.470 36.463 1.00 33.50 87 SER A CA 1
ATOM 736 C C . SER A 1 87 ? -32.518 3.570 37.539 1.00 33.50 87 SER A C 1
ATOM 738 O O . SER A 1 87 ? -31.336 3.713 37.225 1.00 33.50 87 SER A O 1
ATOM 740 N N . GLU A 1 88 ? -32.898 3.515 38.822 1.00 31.41 88 GLU A N 1
ATOM 741 C CA . GLU A 1 88 ? -31.971 3.595 39.971 1.00 31.41 88 GLU A CA 1
ATOM 742 C C . GLU A 1 88 ? -30.991 2.397 39.999 1.00 31.41 88 GLU A C 1
ATOM 744 O O . GLU A 1 88 ? -29.838 2.555 40.390 1.00 31.41 88 GLU A O 1
ATOM 749 N N . GLU A 1 89 ? -31.389 1.233 39.471 1.00 35.06 89 GLU A N 1
ATOM 750 C CA . GLU A 1 89 ? -30.512 0.065 39.270 1.00 35.06 89 GLU A CA 1
ATOM 751 C C . GLU A 1 89 ? -29.482 0.278 38.145 1.00 35.06 89 GLU A C 1
ATOM 753 O O . GLU A 1 89 ? -28.312 -0.068 38.301 1.00 35.06 89 GLU A O 1
ATOM 758 N N . GLU A 1 90 ? -29.866 0.924 37.040 1.00 39.16 90 GLU A N 1
ATOM 759 C CA . GLU A 1 90 ? -28.952 1.272 35.936 1.00 39.16 90 GLU A CA 1
ATOM 760 C C . GLU A 1 90 ? -27.980 2.413 36.282 1.00 39.16 90 GLU A C 1
ATOM 762 O O . GLU A 1 90 ? -26.969 2.597 35.599 1.00 39.16 90 GLU A O 1
ATOM 767 N N . ALA A 1 91 ? -28.299 3.214 37.302 1.00 35.44 91 ALA A N 1
ATOM 768 C CA . ALA A 1 91 ? -27.433 4.268 37.827 1.00 35.44 91 ALA A CA 1
ATOM 769 C C . ALA A 1 91 ? -26.452 3.751 38.895 1.00 35.44 91 ALA A C 1
ATOM 771 O O . ALA A 1 91 ? -25.363 4.306 39.027 1.00 35.44 91 ALA A O 1
ATOM 772 N N . ASN A 1 92 ? -26.831 2.694 39.624 1.00 34.06 92 ASN A N 1
ATOM 773 C CA . ASN A 1 92 ? -26.050 2.107 40.716 1.00 34.06 92 ASN A CA 1
ATOM 774 C C . ASN A 1 92 ? -25.215 0.883 40.311 1.00 34.06 92 ASN A C 1
ATOM 776 O O . ASN A 1 92 ? -24.429 0.397 41.126 1.00 34.06 92 ASN A O 1
ATOM 780 N N . SER A 1 93 ? -25.316 0.385 39.073 1.00 39.75 93 SER A N 1
ATOM 781 C CA . SER A 1 93 ? -24.306 -0.548 38.567 1.00 39.75 93 SER A CA 1
ATOM 782 C C . SER A 1 93 ? -22.961 0.179 38.537 1.00 39.75 93 SER A C 1
ATOM 784 O O . SER A 1 93 ? -22.863 1.217 37.878 1.00 39.75 93 SER A O 1
ATOM 786 N N . ALA A 1 94 ? -21.943 -0.341 39.236 1.00 45.31 94 ALA A N 1
ATOM 787 C CA . ALA A 1 94 ? -20.570 0.153 39.138 1.00 45.31 94 ALA A CA 1
ATOM 788 C C . ALA A 1 94 ? -20.258 0.447 37.667 1.00 45.31 94 ALA A C 1
ATOM 790 O O . ALA A 1 94 ? -20.524 -0.412 36.822 1.00 45.31 94 ALA A O 1
ATOM 791 N N . ASN A 1 95 ? -19.787 1.662 37.358 1.00 53.28 95 ASN A N 1
ATOM 792 C CA . ASN A 1 95 ? -19.431 2.049 35.995 1.00 53.28 95 ASN A CA 1
ATOM 793 C C . ASN A 1 95 ? -18.622 0.904 35.383 1.00 53.28 95 ASN A C 1
ATOM 795 O O . ASN A 1 95 ? -17.505 0.625 35.814 1.00 53.28 95 ASN A O 1
ATOM 799 N N . VAL A 1 96 ? -19.216 0.195 34.419 1.00 68.69 96 VAL A N 1
ATOM 800 C CA . VAL A 1 96 ? -18.590 -1.009 33.856 1.00 68.69 96 VAL A CA 1
ATOM 801 C C . VAL A 1 96 ? -17.249 -0.634 33.213 1.00 68.69 96 VAL A C 1
ATOM 803 O O . VAL A 1 96 ? -16.323 -1.442 33.181 1.00 68.69 96 VAL A O 1
ATOM 806 N N . PHE A 1 97 ? -17.124 0.628 32.785 1.00 79.81 97 PHE A N 1
ATOM 807 C CA . PHE A 1 97 ? -15.892 1.268 32.355 1.00 79.81 97 PHE A CA 1
ATOM 808 C C . PHE A 1 97 ? -15.811 2.728 32.835 1.00 79.81 97 PHE A C 1
ATOM 810 O O . PHE A 1 97 ? -16.832 3.400 32.970 1.00 79.81 97 PHE A O 1
ATOM 817 N N . ASP A 1 98 ? -14.591 3.238 32.972 1.00 81.81 98 ASP A N 1
ATOM 818 C CA . ASP A 1 98 ? -14.261 4.654 33.140 1.00 81.81 98 ASP A CA 1
ATOM 819 C C . ASP A 1 98 ? -13.390 5.141 31.977 1.00 81.81 98 ASP A C 1
ATOM 821 O O . ASP A 1 98 ? -12.808 4.348 31.233 1.00 81.81 98 ASP A O 1
ATOM 825 N N . TYR A 1 99 ? -13.294 6.458 31.779 1.00 86.19 99 TYR A N 1
ATOM 826 C CA . TYR A 1 99 ? -12.403 7.009 30.763 1.00 86.19 99 TYR A CA 1
ATOM 827 C C . TYR A 1 99 ? -11.927 8.435 31.063 1.00 86.19 99 TYR A C 1
ATOM 829 O O . TYR A 1 99 ? -12.657 9.257 31.612 1.00 86.19 99 TYR A O 1
ATOM 837 N N . THR A 1 100 ? -10.722 8.752 30.593 1.00 81.06 100 THR A N 1
ATOM 838 C CA . THR A 1 100 ? -10.165 10.109 30.543 1.00 81.06 100 THR A CA 1
ATOM 839 C C . THR A 1 100 ? -10.034 10.531 29.091 1.00 81.06 100 THR A C 1
ATOM 841 O O . THR A 1 100 ? -9.519 9.782 28.265 1.00 81.06 100 THR A O 1
ATOM 844 N N . MET A 1 101 ? -10.478 11.740 28.754 1.00 84.50 101 MET A N 1
ATOM 845 C CA . MET A 1 101 ? -10.454 12.235 27.379 1.00 84.50 101 MET A CA 1
ATOM 846 C C . MET A 1 101 ? -9.808 13.614 27.297 1.00 84.50 101 MET A C 1
ATOM 848 O O . MET A 1 101 ? -10.211 14.546 27.986 1.00 84.50 101 MET A O 1
ATOM 852 N N . THR A 1 102 ? -8.853 13.755 26.384 1.00 81.81 102 THR A N 1
ATOM 853 C CA . THR A 1 102 ? -8.256 15.027 25.978 1.00 81.81 102 THR A CA 1
ATOM 854 C C . THR A 1 102 ? -8.588 15.316 24.511 1.00 81.81 102 THR A C 1
ATOM 856 O O . THR A 1 102 ? -9.249 14.533 23.824 1.00 81.81 102 THR A O 1
ATOM 859 N N . LYS A 1 103 ? -8.099 16.445 23.985 1.00 72.06 103 LYS A N 1
ATOM 860 C CA . LYS A 1 103 ? -8.169 16.732 22.544 1.00 72.06 103 LYS A CA 1
ATOM 861 C C . LYS A 1 103 ? -7.391 15.706 21.703 1.00 72.06 103 LYS A C 1
ATOM 863 O O . LYS A 1 103 ? -7.739 15.492 20.545 1.00 72.06 103 LYS A O 1
ATOM 868 N N . HIS A 1 104 ? -6.355 15.091 22.274 1.00 72.19 104 HIS A N 1
ATOM 869 C CA . HIS A 1 104 ? -5.382 14.269 21.553 1.00 72.19 104 HIS A CA 1
ATOM 870 C C . HIS A 1 104 ? -5.396 12.794 21.956 1.00 72.19 104 HIS A C 1
ATOM 872 O O . HIS A 1 104 ? -4.750 11.992 21.286 1.00 72.19 104 HIS A O 1
ATOM 878 N N . SER A 1 105 ? -6.112 12.423 23.017 1.00 78.25 105 SER A N 1
ATOM 879 C CA . SER A 1 105 ? -6.124 11.063 23.550 1.00 78.25 105 SER A CA 1
ATOM 880 C C . SER A 1 105 ? -7.416 10.721 24.288 1.00 78.25 105 SER A C 1
ATOM 882 O O . SER A 1 105 ? -8.140 11.596 24.759 1.00 78.25 105 SER A O 1
ATOM 884 N N . LEU A 1 106 ? -7.714 9.429 24.349 1.00 83.44 106 LEU A N 1
ATOM 885 C CA . LEU A 1 106 ? -8.813 8.834 25.091 1.00 83.44 106 LEU A CA 1
ATOM 886 C C . LEU A 1 106 ? -8.264 7.577 25.773 1.00 83.44 106 LEU A C 1
ATOM 888 O O . LEU A 1 106 ? -7.832 6.643 25.103 1.00 83.44 106 LEU A O 1
ATOM 892 N N . SER A 1 107 ? -8.247 7.578 27.098 1.00 84.94 107 SER A N 1
ATOM 893 C CA . SER A 1 107 ? -7.850 6.446 27.933 1.00 84.94 107 SER A CA 1
ATOM 894 C C . SER A 1 107 ? -9.109 5.809 28.491 1.00 84.94 107 SER A C 1
ATOM 896 O O . SER A 1 107 ? -9.860 6.495 29.169 1.00 84.94 107 SER A O 1
ATOM 898 N N . ILE A 1 108 ? -9.355 4.537 28.194 1.00 86.94 108 ILE A N 1
ATOM 899 C CA . ILE A 1 108 ? -10.538 3.793 28.643 1.00 86.94 108 ILE A CA 1
ATOM 900 C C . ILE A 1 108 ? -10.074 2.696 29.594 1.00 86.94 108 ILE A C 1
ATOM 902 O O . ILE A 1 108 ? -9.138 1.964 29.273 1.00 86.94 108 ILE A O 1
ATOM 906 N N . VAL A 1 109 ? -10.732 2.581 30.741 1.00 81.56 109 VAL A N 1
ATOM 907 C CA . VAL A 1 109 ? -10.545 1.531 31.742 1.00 81.56 109 VAL A CA 1
ATOM 908 C C . VAL A 1 109 ? -11.824 0.703 31.783 1.00 81.56 109 VAL A C 1
ATOM 910 O O . VAL A 1 109 ? -12.874 1.235 32.101 1.00 81.56 109 VAL A O 1
ATOM 913 N N . LEU A 1 110 ? -11.761 -0.578 31.436 1.00 81.75 110 LEU A N 1
ATOM 914 C CA . LEU A 1 110 ? -12.885 -1.518 31.414 1.00 81.75 110 LEU A CA 1
ATOM 915 C C . LEU A 1 110 ? -12.502 -2.739 32.263 1.00 81.75 110 LEU A C 1
ATOM 917 O O . LEU A 1 110 ? -11.721 -3.592 31.825 1.00 81.75 110 LEU A O 1
ATOM 921 N N . GLY A 1 111 ? -13.015 -2.810 33.494 1.00 75.38 111 GLY A N 1
ATOM 922 C CA . GLY A 1 111 ? -12.575 -3.792 34.490 1.00 75.38 111 GLY A CA 1
ATOM 923 C C . GLY A 1 111 ? -11.071 -3.675 34.777 1.00 75.38 111 GLY A C 1
ATOM 924 O O . GLY A 1 111 ? -10.580 -2.610 35.132 1.00 75.38 111 GLY A O 1
ATOM 925 N N . THR A 1 112 ? -10.314 -4.759 34.582 1.00 73.75 112 THR A N 1
ATOM 926 C CA . THR A 1 112 ? -8.843 -4.773 34.736 1.00 73.75 112 THR A CA 1
ATOM 927 C C . THR A 1 112 ? -8.084 -4.303 33.492 1.00 73.75 112 THR A C 1
ATOM 929 O O . THR A 1 112 ? -6.853 -4.274 33.485 1.00 73.75 112 THR A O 1
ATOM 932 N N . ARG A 1 113 ? -8.789 -3.970 32.404 1.00 72.44 113 ARG A N 1
ATOM 933 C CA . ARG A 1 113 ? -8.178 -3.581 31.130 1.00 72.44 113 ARG A CA 1
ATOM 934 C C . ARG A 1 113 ? -8.101 -2.069 31.045 1.00 72.44 113 ARG A C 1
ATOM 936 O O . ARG A 1 113 ? -9.109 -1.403 31.238 1.00 72.44 113 ARG A O 1
ATOM 943 N N . SER A 1 114 ? -6.947 -1.534 30.668 1.00 81.00 114 SER A N 1
ATOM 944 C CA . SER A 1 114 ? -6.824 -0.137 30.263 1.00 81.00 114 SER A CA 1
ATOM 945 C C . SER A 1 114 ? -6.199 -0.037 28.876 1.00 81.00 114 SER A C 1
ATOM 947 O O . SER A 1 114 ? -5.257 -0.758 28.542 1.00 81.00 114 SER A O 1
ATOM 949 N N . GLU A 1 115 ? -6.747 0.839 28.041 1.00 82.44 115 GLU A N 1
ATOM 950 C CA . GLU A 1 115 ? -6.199 1.142 26.722 1.00 82.44 115 GLU A CA 1
ATOM 951 C C . GLU A 1 115 ? -6.227 2.652 26.510 1.00 82.44 115 GLU A C 1
ATOM 953 O O . GLU A 1 115 ? -7.247 3.307 26.724 1.00 82.44 115 GLU A O 1
ATOM 958 N N . THR A 1 116 ? -5.094 3.213 26.092 1.00 82.88 116 THR A N 1
ATOM 959 C CA . THR A 1 116 ? -5.010 4.615 25.681 1.00 82.88 116 THR A CA 1
ATOM 960 C C . THR A 1 116 ? -4.867 4.680 24.176 1.00 82.88 116 THR A C 1
ATOM 962 O O . THR A 1 116 ? -3.955 4.092 23.601 1.00 82.88 116 THR A O 1
ATOM 965 N N . ILE A 1 117 ? -5.766 5.426 23.551 1.00 77.69 117 ILE A N 1
ATOM 966 C CA . ILE A 1 117 ? -5.786 5.670 22.115 1.00 77.69 117 ILE A CA 1
ATOM 967 C C . ILE A 1 117 ? -5.605 7.163 21.835 1.00 77.69 117 ILE A C 1
ATOM 969 O O . ILE A 1 117 ? -6.064 8.012 22.596 1.00 77.69 117 ILE A O 1
ATOM 973 N N . THR A 1 118 ? -4.933 7.506 20.742 1.00 78.88 118 THR A N 1
ATOM 974 C CA . THR A 1 118 ? -4.684 8.897 20.325 1.00 78.88 118 THR A CA 1
ATOM 975 C C . THR A 1 118 ? -5.774 9.405 19.379 1.00 78.88 118 THR A C 1
ATOM 977 O O . THR A 1 118 ? -6.545 8.628 18.838 1.00 78.88 118 THR A O 1
ATOM 980 N N . ALA A 1 119 ? -5.843 10.703 19.090 1.00 71.62 119 ALA A N 1
ATOM 981 C CA . ALA A 1 119 ? -6.795 11.246 18.111 1.00 71.62 119 ALA A CA 1
ATOM 982 C C . ALA A 1 119 ? -6.551 10.756 16.667 1.00 71.62 119 ALA A C 1
ATOM 984 O O . ALA A 1 119 ? -7.450 10.838 15.830 1.00 71.62 119 ALA A O 1
ATOM 985 N N . THR A 1 120 ? -5.355 10.233 16.374 1.00 62.88 120 THR A N 1
ATOM 986 C CA . THR A 1 120 ? -5.028 9.564 15.103 1.00 62.88 120 THR A CA 1
ATOM 987 C C . THR A 1 120 ? -5.589 8.143 15.040 1.00 62.88 120 THR A C 1
ATOM 989 O O . THR A 1 120 ? -5.720 7.570 13.959 1.00 62.88 120 THR A O 1
ATOM 992 N N . ASP A 1 121 ? -6.001 7.584 16.183 1.00 68.12 121 ASP A N 1
ATOM 993 C CA . ASP A 1 121 ? -6.694 6.317 16.260 1.00 68.12 121 ASP A CA 1
ATOM 994 C C . ASP A 1 121 ? -8.029 6.437 15.476 1.00 68.12 121 ASP A C 1
ATOM 996 O O . ASP A 1 121 ? -8.994 7.012 15.928 1.00 68.12 121 ASP A O 1
ATOM 1000 N N . GLY A 1 122 ? -8.189 5.854 14.293 1.00 69.50 122 GLY A N 1
ATOM 1001 C CA . GLY A 1 122 ? -9.481 5.790 13.566 1.00 69.50 122 GLY A CA 1
ATOM 1002 C C . GLY A 1 122 ? -10.666 5.082 14.271 1.00 69.50 122 GLY A C 1
ATOM 1003 O O . GLY A 1 122 ? -11.764 5.054 13.718 1.00 69.50 122 GLY A O 1
ATOM 1004 N N . ARG A 1 123 ? -10.494 4.526 15.483 1.00 78.94 123 ARG A N 1
ATOM 1005 C CA . ARG A 1 123 ? -11.585 4.119 16.381 1.00 78.94 123 ARG A CA 1
ATOM 1006 C C . ARG A 1 123 ? -11.916 5.285 17.314 1.00 78.94 123 ARG A C 1
ATOM 1008 O O . ARG A 1 123 ? -13.049 5.331 17.758 1.00 78.94 123 ARG A O 1
ATOM 1015 N N . PHE A 1 124 ? -11.012 6.245 17.537 1.00 79.38 124 PHE A N 1
ATOM 1016 C CA . PHE A 1 124 ? -11.126 7.406 18.422 1.00 79.38 124 PHE A CA 1
ATOM 1017 C C . PHE A 1 124 ? -12.460 8.097 18.315 1.00 79.38 124 PHE A C 1
ATOM 1019 O O . PHE A 1 124 ? -13.148 8.190 19.311 1.00 79.38 124 PHE A O 1
ATOM 1026 N N . ASN A 1 125 ? -12.893 8.516 17.127 1.00 79.19 125 ASN A N 1
ATOM 1027 C CA . ASN A 1 125 ? -14.176 9.213 17.014 1.00 79.19 125 ASN A CA 1
ATOM 1028 C C . ASN A 1 125 ? -15.368 8.322 17.400 1.00 79.19 125 ASN A C 1
ATOM 1030 O O . ASN A 1 125 ? -16.326 8.811 17.996 1.00 79.19 125 ASN A O 1
ATOM 1034 N N . LYS A 1 126 ? -15.303 7.018 17.098 1.00 81.50 126 LYS A N 1
ATOM 1035 C CA . LYS A 1 126 ? -16.348 6.048 17.461 1.00 81.50 126 LYS A CA 1
ATOM 1036 C C . LYS A 1 126 ? -16.308 5.698 18.950 1.00 81.50 126 LYS A C 1
ATOM 1038 O O . LYS A 1 126 ? -17.359 5.694 19.568 1.00 81.50 126 LYS A O 1
ATOM 1043 N N . LEU A 1 127 ? -15.124 5.462 19.516 1.00 84.06 127 LEU A N 1
ATOM 1044 C CA . LEU A 1 127 ? -14.889 5.186 20.934 1.00 84.06 127 LEU A CA 1
ATOM 1045 C C . LEU A 1 127 ? -15.215 6.407 21.786 1.00 84.06 127 LEU A C 1
ATOM 1047 O O . LEU A 1 127 ? -15.977 6.288 22.724 1.00 84.06 127 LEU A O 1
ATOM 1051 N N . ARG A 1 128 ? -14.760 7.600 21.401 1.00 83.25 128 ARG A N 1
ATOM 1052 C CA . ARG A 1 128 ? -15.142 8.877 22.012 1.00 83.25 128 ARG A CA 1
ATOM 1053 C C . ARG A 1 128 ? -16.652 9.030 22.059 1.00 83.25 128 ARG A C 1
ATOM 1055 O O . ARG A 1 128 ? -17.197 9.343 23.110 1.00 83.25 128 ARG A O 1
ATOM 1062 N N . LYS A 1 129 ? -17.324 8.823 20.923 1.00 79.69 129 LYS A N 1
ATOM 1063 C CA . LYS A 1 129 ? -18.783 8.886 20.861 1.00 79.69 129 LYS A CA 1
ATOM 1064 C C . LYS A 1 129 ? -19.421 7.821 21.755 1.00 79.69 129 LYS A C 1
ATOM 1066 O O . LYS A 1 129 ? -20.319 8.163 22.503 1.00 79.69 129 LYS A O 1
ATOM 1071 N N . ALA A 1 130 ? -18.927 6.586 21.736 1.00 81.75 130 ALA A N 1
ATOM 1072 C CA . ALA A 1 130 ? -19.441 5.500 22.565 1.00 81.75 130 ALA A CA 1
ATOM 1073 C C . ALA A 1 130 ? -19.226 5.742 24.068 1.00 81.75 130 ALA A C 1
ATOM 1075 O O . ALA A 1 130 ? -20.134 5.493 24.846 1.00 81.75 130 ALA A O 1
ATOM 1076 N N . CYS A 1 131 ? -18.085 6.297 24.482 1.00 79.06 131 CYS A N 1
ATOM 1077 C CA . CYS A 1 131 ? -17.821 6.705 25.862 1.00 79.06 131 CYS A CA 1
ATOM 1078 C C . CYS A 1 131 ? -18.776 7.822 26.305 1.00 79.06 131 CYS A C 1
ATOM 1080 O O . CYS A 1 131 ? -19.362 7.728 27.377 1.00 79.06 131 CYS A O 1
ATOM 1082 N N . ILE A 1 132 ? -18.983 8.841 25.460 1.00 78.38 132 ILE A N 1
ATOM 1083 C CA . ILE A 1 132 ? -19.933 9.937 25.724 1.00 78.38 132 ILE A CA 1
ATOM 1084 C C . ILE A 1 132 ? -21.376 9.417 25.799 1.00 78.38 132 ILE A C 1
ATOM 1086 O O . ILE A 1 132 ? -22.127 9.815 26.684 1.00 78.38 132 ILE A O 1
ATOM 1090 N N . ASP A 1 133 ? -21.755 8.530 24.879 1.00 78.56 133 ASP A N 1
ATOM 1091 C CA . ASP A 1 133 ? -23.101 7.957 24.778 1.00 78.56 133 ASP A CA 1
ATOM 1092 C C . ASP A 1 133 ? -23.321 6.795 25.777 1.00 78.56 133 ASP A C 1
ATOM 1094 O O . ASP A 1 133 ? -24.425 6.262 25.871 1.00 78.56 133 ASP A O 1
ATOM 1098 N N . ASN A 1 134 ? -22.287 6.412 26.538 1.00 74.62 134 ASN A N 1
ATOM 1099 C CA . ASN A 1 134 ? -22.258 5.270 27.455 1.00 74.62 134 ASN A CA 1
ATOM 1100 C C . ASN A 1 134 ? -22.653 3.925 26.791 1.00 74.62 134 ASN A C 1
ATOM 1102 O O . ASN A 1 134 ? -23.367 3.104 27.369 1.00 74.62 134 ASN A O 1
ATOM 1106 N N . ASP A 1 135 ? -22.203 3.706 25.550 1.00 79.19 135 ASP A N 1
ATOM 1107 C CA . ASP A 1 135 ? -22.462 2.501 24.751 1.00 79.19 135 ASP A CA 1
ATOM 1108 C C . ASP A 1 135 ? -21.367 1.446 24.973 1.00 79.19 135 ASP A C 1
ATOM 1110 O O . ASP A 1 135 ? -20.425 1.296 24.183 1.00 79.19 135 ASP A O 1
ATOM 1114 N N . LEU A 1 136 ? -21.505 0.701 26.073 1.00 80.88 136 LEU A N 1
ATOM 1115 C CA . LEU A 1 136 ? -20.581 -0.365 26.468 1.00 80.88 136 LEU A CA 1
ATOM 1116 C C . LEU A 1 136 ? -20.355 -1.396 25.349 1.00 80.88 136 LEU A C 1
ATOM 1118 O O . LEU A 1 136 ? -19.220 -1.799 25.109 1.00 80.88 136 LEU A O 1
ATOM 1122 N N . LYS A 1 137 ? -21.403 -1.778 24.609 1.00 81.31 137 LYS A N 1
ATOM 1123 C CA . LYS A 1 137 ? -21.303 -2.787 23.539 1.00 81.31 137 LYS A CA 1
ATOM 1124 C C . LYS A 1 137 ? -20.380 -2.322 22.416 1.00 81.31 137 LYS A C 1
ATOM 1126 O O . LYS A 1 137 ? -19.601 -3.112 21.877 1.00 81.31 137 LYS A O 1
ATOM 1131 N N . ILE A 1 138 ? -20.461 -1.046 22.032 1.00 82.88 138 ILE A N 1
ATOM 1132 C CA . ILE A 1 138 ? -19.545 -0.476 21.038 1.00 82.88 138 ILE A CA 1
ATOM 1133 C C . ILE A 1 138 ? -18.127 -0.370 21.606 1.00 82.88 138 ILE A C 1
ATOM 1135 O O . ILE A 1 138 ? -17.180 -0.672 20.878 1.00 82.88 138 ILE A O 1
ATOM 1139 N N . ILE A 1 139 ? -17.972 0.020 22.874 1.00 84.69 139 ILE A N 1
ATOM 1140 C CA . ILE A 1 139 ? -16.662 0.118 23.534 1.00 84.69 139 ILE A CA 1
ATOM 1141 C C . ILE A 1 139 ? -15.966 -1.243 23.548 1.00 84.69 139 ILE A C 1
ATOM 1143 O O . ILE A 1 139 ? -14.878 -1.366 22.988 1.00 84.69 139 ILE A O 1
ATOM 1147 N N . GLU A 1 140 ? -16.613 -2.282 24.077 1.00 83.75 140 GLU A N 1
ATOM 1148 C CA . GLU A 1 140 ? -16.082 -3.650 24.126 1.00 83.75 140 GLU A CA 1
ATOM 1149 C C . GLU A 1 140 ? -15.667 -4.152 22.743 1.00 83.75 140 GLU A C 1
ATOM 1151 O O . GLU A 1 140 ? -14.572 -4.683 22.551 1.00 83.75 140 GLU A O 1
ATOM 1156 N N . LYS A 1 141 ? -16.524 -3.924 21.745 1.00 80.38 141 LYS A N 1
ATOM 1157 C CA . LYS A 1 141 ? -16.271 -4.335 20.365 1.00 80.38 141 LYS A CA 1
ATOM 1158 C C . LYS A 1 141 ? -15.077 -3.618 19.734 1.00 80.38 141 LYS A C 1
ATOM 1160 O O . LYS A 1 141 ? -14.413 -4.199 18.881 1.00 80.38 141 LYS A O 1
ATOM 1165 N N . LEU A 1 142 ? -14.859 -2.346 20.060 1.00 76.94 142 LEU A N 1
ATOM 1166 C CA . LEU A 1 142 ? -13.782 -1.545 19.477 1.00 76.94 142 LEU A CA 1
ATOM 1167 C C . LEU A 1 142 ? -12.458 -1.693 20.239 1.00 76.94 142 LEU A C 1
ATOM 1169 O O . LEU A 1 142 ? -11.406 -1.534 19.619 1.00 76.94 142 LEU A O 1
ATOM 1173 N N . LEU A 1 143 ? -12.491 -2.015 21.535 1.00 79.50 143 LEU A N 1
ATOM 1174 C CA . LEU A 1 143 ? -11.302 -2.353 22.328 1.00 79.50 143 LEU A CA 1
ATOM 1175 C C . LEU A 1 143 ? -10.753 -3.748 21.989 1.00 79.50 143 LEU A C 1
ATOM 1177 O O . LEU A 1 143 ? -9.550 -3.980 22.076 1.00 79.50 143 LEU A O 1
ATOM 1181 N N . ASP A 1 144 ? -11.596 -4.674 21.525 1.00 78.62 144 ASP A N 1
ATOM 1182 C CA . ASP A 1 144 ? -11.141 -5.951 20.966 1.00 78.62 144 ASP A CA 1
ATOM 1183 C C . ASP A 1 144 ? -10.520 -5.742 19.568 1.00 78.62 144 ASP A C 1
ATOM 1185 O O . ASP A 1 144 ? -11.169 -5.902 18.529 1.00 78.62 144 ASP A O 1
ATOM 1189 N N . LEU A 1 145 ? -9.250 -5.315 19.548 1.00 72.88 145 LEU A N 1
ATOM 1190 C CA . LEU A 1 145 ? -8.516 -4.975 18.326 1.00 72.88 145 LEU A CA 1
ATOM 1191 C C . LEU A 1 145 ? -8.442 -6.155 17.346 1.00 72.88 145 LEU A C 1
ATOM 1193 O O . LEU A 1 145 ? -8.569 -5.948 16.138 1.00 72.88 145 LEU A O 1
ATOM 1197 N N . ASP A 1 146 ? -8.302 -7.380 17.857 1.00 74.88 146 ASP A N 1
ATOM 1198 C CA . ASP A 1 146 ? -8.240 -8.581 17.029 1.00 74.88 146 ASP A CA 1
ATOM 1199 C C . ASP A 1 146 ? -9.585 -8.819 16.330 1.00 74.88 146 ASP A C 1
ATOM 1201 O O . ASP A 1 146 ? -9.628 -8.917 15.101 1.00 74.88 146 ASP A O 1
ATOM 1205 N N . LYS A 1 147 ? -10.717 -8.794 17.053 1.00 76.12 147 LYS A N 1
ATOM 1206 C CA . LYS A 1 147 ? -12.044 -8.883 16.411 1.00 76.12 147 LYS A CA 1
ATOM 1207 C C . LYS A 1 147 ? -12.306 -7.728 15.453 1.00 76.12 147 LYS A C 1
ATOM 1209 O O . LYS A 1 147 ? -12.904 -7.941 14.394 1.00 76.12 147 LYS A O 1
ATOM 1214 N N . TYR A 1 148 ? -11.889 -6.517 15.811 1.00 72.81 148 TYR A N 1
ATOM 1215 C CA . TYR A 1 148 ? -12.072 -5.338 14.973 1.00 72.81 148 TYR A CA 1
ATOM 1216 C C . TYR A 1 148 ? -11.347 -5.484 13.630 1.00 72.81 148 TYR A C 1
ATOM 1218 O O . TYR A 1 148 ? -11.973 -5.307 12.581 1.00 72.81 148 TYR A O 1
ATOM 1226 N N . ILE A 1 149 ? -10.061 -5.852 13.653 1.00 75.19 149 ILE A N 1
ATOM 1227 C CA . ILE A 1 149 ? -9.257 -6.068 12.444 1.00 75.19 149 ILE A CA 1
ATOM 1228 C C . ILE A 1 149 ? -9.829 -7.235 11.638 1.00 75.19 149 ILE A C 1
ATOM 123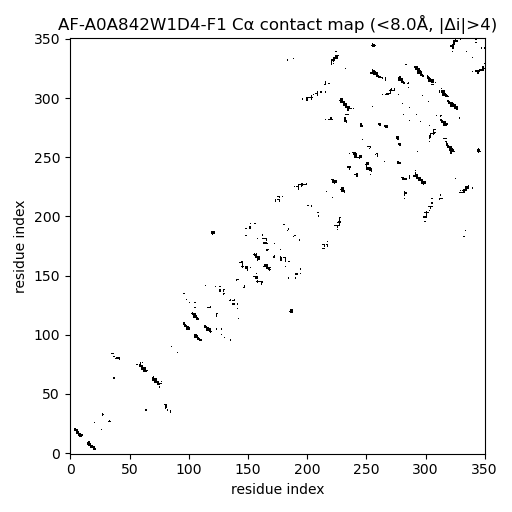0 O O . ILE A 1 149 ? -10.105 -7.067 10.451 1.00 75.19 149 ILE A O 1
ATOM 1234 N N . ASN A 1 150 ? -10.088 -8.376 12.282 1.00 77.25 150 ASN A N 1
ATOM 1235 C CA . ASN A 1 150 ? -10.571 -9.586 11.614 1.00 77.25 150 ASN A CA 1
ATOM 1236 C C . ASN A 1 150 ? -11.904 -9.339 10.897 1.00 77.25 150 ASN A C 1
ATOM 1238 O O . ASN A 1 150 ? -12.105 -9.800 9.774 1.00 77.25 150 ASN A O 1
ATOM 1242 N N . LYS A 1 151 ? -12.814 -8.572 11.514 1.00 77.19 151 LYS A N 1
ATOM 1243 C CA . LYS A 1 151 ? -14.079 -8.184 10.882 1.00 77.19 151 LYS A CA 1
ATOM 1244 C C . LYS A 1 151 ? -13.872 -7.159 9.767 1.00 77.19 151 LYS A C 1
ATOM 1246 O O . LYS A 1 151 ? -14.503 -7.276 8.723 1.00 77.19 151 LYS A O 1
ATOM 1251 N N . GLY A 1 152 ? -13.010 -6.164 9.979 1.00 71.12 152 GLY A N 1
ATOM 1252 C CA . GLY A 1 152 ? -12.724 -5.116 8.996 1.00 71.12 152 GLY A CA 1
ATOM 1253 C C . GLY A 1 152 ? -12.069 -5.631 7.712 1.00 71.12 152 GLY A C 1
ATOM 1254 O O . GLY A 1 152 ? -12.204 -5.000 6.670 1.00 71.12 152 GLY A O 1
ATOM 1255 N N . THR A 1 153 ? -11.400 -6.784 7.770 1.00 73.38 153 THR A N 1
ATOM 1256 C CA . THR A 1 153 ? -10.709 -7.407 6.629 1.00 73.38 153 THR A CA 1
ATOM 1257 C C . THR A 1 153 ? -11.444 -8.613 6.052 1.00 73.38 153 THR A C 1
ATOM 1259 O O . THR A 1 153 ? -10.877 -9.336 5.233 1.00 73.38 153 THR A O 1
ATOM 1262 N N . ASN A 1 154 ? -12.689 -8.866 6.477 1.00 73.62 154 ASN A N 1
ATOM 1263 C CA . ASN A 1 154 ? -13.444 -10.079 6.140 1.00 73.62 154 ASN A CA 1
ATOM 1264 C C . ASN A 1 154 ? -12.647 -11.375 6.402 1.00 73.62 154 ASN A C 1
ATOM 1266 O O . ASN A 1 154 ? -12.754 -12.343 5.654 1.00 73.62 154 ASN A O 1
ATOM 1270 N N . GLY A 1 155 ? -11.806 -11.384 7.438 1.00 75.81 155 GLY A N 1
ATOM 1271 C CA . GLY A 1 155 ? -10.982 -12.529 7.820 1.00 75.81 155 GLY A CA 1
ATOM 1272 C C . GLY A 1 155 ? -9.755 -12.781 6.941 1.00 75.81 155 GLY A C 1
ATOM 1273 O O . GLY A 1 155 ? -9.028 -13.733 7.222 1.00 75.81 155 GLY A O 1
ATOM 1274 N N . VAL A 1 156 ? -9.495 -11.945 5.926 1.00 75.31 156 VAL A N 1
ATOM 1275 C CA . VAL A 1 156 ? -8.288 -12.041 5.085 1.00 75.31 156 VAL A CA 1
ATOM 1276 C C . VAL A 1 156 ? -7.046 -11.756 5.917 1.00 75.31 156 VAL A C 1
ATOM 1278 O O . VAL A 1 156 ? -6.096 -12.529 5.878 1.00 75.31 156 VAL A O 1
ATOM 1281 N N . PHE A 1 157 ? -7.069 -10.678 6.704 1.00 79.81 157 PHE A N 1
ATOM 1282 C CA . PHE A 1 157 ? -6.022 -10.385 7.678 1.00 79.81 157 PHE A CA 1
ATOM 1283 C C . PHE A 1 157 ? -6.523 -10.768 9.054 1.00 79.81 157 PHE A C 1
ATOM 1285 O O . PHE A 1 157 ? -7.472 -10.158 9.555 1.00 79.81 157 PHE A O 1
ATOM 1292 N N . LYS A 1 158 ? -5.870 -11.756 9.658 1.00 84.00 158 LYS A N 1
ATOM 1293 C CA . LYS A 1 158 ? -6.144 -12.147 11.032 1.00 84.00 158 LYS A CA 1
ATOM 1294 C C . LYS A 1 158 ? -5.084 -11.585 11.952 1.00 84.00 158 LYS A C 1
ATOM 1296 O O . LYS A 1 158 ? -3.906 -11.922 11.826 1.00 84.00 158 LYS A O 1
ATOM 1301 N N . SER A 1 159 ? -5.537 -10.721 12.841 1.00 83.38 159 SER A N 1
ATOM 1302 C CA . SER A 1 159 ? -4.771 -10.165 13.934 1.00 83.38 159 SER A CA 1
ATOM 1303 C C . SER A 1 159 ? -4.768 -11.123 15.115 1.00 83.38 159 SER A C 1
ATOM 1305 O O . SER A 1 159 ? -5.794 -11.726 15.439 1.00 83.38 159 SER A O 1
ATOM 1307 N N . HIS A 1 160 ? -3.598 -11.241 15.730 1.00 79.31 160 HIS A N 1
ATOM 1308 C CA . HIS A 1 160 ? -3.338 -12.026 16.924 1.00 79.31 160 HIS A CA 1
ATOM 1309 C C . HIS A 1 160 ? -2.599 -11.165 17.944 1.00 79.31 160 HIS A C 1
ATOM 1311 O O . HIS A 1 160 ? -1.866 -10.229 17.591 1.00 79.31 160 HIS A O 1
ATOM 1317 N N . ASP A 1 161 ? -2.750 -11.536 19.212 1.00 77.81 161 ASP A N 1
ATOM 1318 C CA . ASP A 1 161 ? -2.004 -10.959 20.326 1.00 77.81 161 ASP A CA 1
ATOM 1319 C C . ASP A 1 161 ? -2.184 -9.434 20.432 1.00 77.81 161 ASP A C 1
ATOM 1321 O O . ASP A 1 161 ? -1.235 -8.705 20.738 1.00 77.81 161 ASP A O 1
ATOM 1325 N N . ARG A 1 162 ? -3.412 -8.942 20.188 1.00 70.50 162 ARG A N 1
ATOM 1326 C CA . ARG A 1 162 ? -3.768 -7.510 20.153 1.00 70.50 162 ARG A CA 1
ATOM 1327 C C . ARG A 1 162 ? -3.031 -6.753 19.048 1.00 70.50 162 ARG A C 1
ATOM 1329 O O . ARG A 1 162 ? -2.402 -5.717 19.286 1.00 70.50 162 ARG A O 1
ATOM 1336 N N . GLY A 1 163 ? -3.072 -7.292 17.833 1.00 68.94 163 GLY A N 1
ATOM 1337 C CA . GLY A 1 163 ? -2.408 -6.691 16.675 1.00 68.94 163 GLY A CA 1
ATOM 1338 C C . GLY A 1 163 ? -0.898 -6.622 16.817 1.00 68.94 163 GLY A C 1
ATOM 1339 O O . GLY A 1 163 ? -0.289 -5.673 16.334 1.00 68.94 163 GLY A O 1
ATOM 1340 N N . LYS A 1 164 ? -0.282 -7.576 17.524 1.00 72.69 164 LYS A N 1
ATOM 1341 C CA . LYS A 1 164 ? 1.178 -7.754 17.495 1.00 72.69 164 LYS A CA 1
ATOM 1342 C C . LYS A 1 164 ? 1.609 -8.637 16.334 1.00 72.69 164 LYS A C 1
ATOM 1344 O O . LYS A 1 164 ? 2.691 -8.435 15.806 1.00 72.69 164 LYS A O 1
ATOM 1349 N N . ARG A 1 165 ? 0.763 -9.580 15.920 1.00 78.00 165 ARG A N 1
ATOM 1350 C CA . ARG A 1 165 ? 1.048 -10.480 14.805 1.00 78.00 165 ARG A CA 1
ATOM 1351 C C . ARG A 1 165 ? -0.121 -10.504 13.838 1.00 78.00 165 ARG A C 1
ATOM 1353 O O . ARG A 1 165 ? -1.269 -10.625 14.254 1.00 78.00 165 ARG A O 1
ATOM 1360 N N . ILE A 1 166 ? 0.182 -10.430 12.548 1.00 82.69 166 ILE A N 1
ATOM 1361 C CA . ILE A 1 166 ? -0.802 -10.506 11.474 1.00 82.69 166 ILE A CA 1
ATOM 1362 C C . ILE A 1 166 ? -0.521 -11.749 10.633 1.00 82.69 166 ILE A C 1
ATOM 1364 O O . ILE A 1 166 ? 0.611 -12.026 10.252 1.00 82.69 166 ILE A O 1
ATOM 1368 N N . THR A 1 167 ? -1.574 -12.491 10.319 1.00 82.50 167 THR A N 1
ATOM 1369 C CA . THR A 1 167 ? -1.553 -13.585 9.339 1.00 82.50 167 THR A CA 1
ATOM 1370 C C . THR A 1 167 ? -2.456 -13.225 8.171 1.00 82.50 167 THR A C 1
ATOM 1372 O O . THR A 1 167 ? -3.440 -12.504 8.358 1.00 82.50 167 THR A O 1
ATOM 1375 N N . ILE A 1 168 ? -2.135 -13.716 6.974 1.00 80.69 168 ILE A N 1
ATOM 1376 C CA . ILE A 1 168 ? -2.951 -13.492 5.777 1.00 80.69 168 ILE A CA 1
ATOM 1377 C C . ILE A 1 168 ? -3.458 -14.832 5.253 1.00 80.69 168 ILE A C 1
ATOM 1379 O O . ILE A 1 168 ? -2.662 -15.741 5.041 1.00 80.69 168 ILE A O 1
ATOM 1383 N N . ASP A 1 169 ? -4.773 -14.975 5.072 1.00 77.94 169 ASP A N 1
ATOM 1384 C CA . ASP A 1 169 ? -5.424 -16.237 4.680 1.00 77.94 169 ASP A CA 1
ATOM 1385 C C . ASP A 1 169 ? -4.963 -17.439 5.533 1.00 77.94 169 ASP A C 1
ATOM 1387 O O . ASP A 1 169 ? -4.692 -18.526 5.024 1.00 77.94 169 ASP A O 1
ATOM 1391 N N . ASN A 1 170 ? -4.838 -17.232 6.850 1.00 79.25 170 ASN A N 1
ATOM 1392 C CA . ASN A 1 170 ? -4.318 -18.206 7.825 1.00 79.25 170 ASN A CA 1
ATOM 1393 C C . ASN A 1 170 ? -2.856 -18.636 7.620 1.00 79.25 170 ASN A C 1
ATOM 1395 O O . ASN A 1 170 ? -2.419 -19.609 8.230 1.00 79.25 170 ASN A O 1
ATOM 1399 N N . LYS A 1 171 ? -2.085 -17.931 6.789 1.00 78.81 171 LYS A N 1
ATOM 1400 C CA . LYS A 1 171 ? -0.654 -18.174 6.609 1.00 78.81 171 LYS A CA 1
ATOM 1401 C C . LYS A 1 171 ? 0.164 -17.117 7.334 1.00 78.81 171 LYS A C 1
ATOM 1403 O O . LYS A 1 171 ? -0.195 -15.936 7.364 1.00 78.81 171 LYS A O 1
ATOM 1408 N N . ASN A 1 172 ? 1.287 -17.555 7.893 1.00 76.75 172 ASN A N 1
ATOM 1409 C CA . ASN A 1 172 ? 2.302 -16.642 8.392 1.00 76.75 172 ASN A CA 1
ATOM 1410 C C . ASN A 1 172 ? 2.906 -15.870 7.214 1.00 76.75 172 ASN A C 1
ATOM 1412 O O . ASN A 1 172 ? 3.158 -16.431 6.148 1.00 76.75 172 ASN A O 1
ATOM 1416 N N . ILE A 1 173 ? 3.122 -14.580 7.429 1.00 74.50 173 ILE A N 1
ATOM 1417 C CA . ILE A 1 173 ? 3.865 -13.691 6.536 1.00 74.50 173 ILE A CA 1
ATOM 1418 C C . ILE A 1 173 ? 5.211 -13.349 7.186 1.00 74.50 173 ILE A C 1
ATOM 1420 O O . ILE A 1 173 ? 5.342 -13.536 8.399 1.00 74.50 173 ILE A O 1
ATOM 1424 N N . PRO A 1 174 ? 6.202 -12.851 6.422 1.00 71.81 174 PRO A N 1
ATOM 1425 C CA . PRO A 1 174 ? 7.452 -12.359 7.000 1.00 71.81 174 PRO A CA 1
ATOM 1426 C C . PRO A 1 174 ? 7.194 -11.376 8.149 1.00 71.81 174 PRO A C 1
ATOM 1428 O O . PRO A 1 174 ? 6.295 -10.531 8.049 1.00 71.81 174 PRO A O 1
ATOM 1431 N N . SER A 1 175 ? 7.961 -11.499 9.235 1.00 72.94 175 SER A N 1
ATOM 1432 C CA . SER A 1 175 ? 7.780 -10.722 10.468 1.00 72.94 175 SER A CA 1
ATOM 1433 C C . SER A 1 175 ? 7.812 -9.222 10.210 1.00 72.94 175 SER A C 1
ATOM 1435 O O . SER A 1 175 ? 6.956 -8.508 10.708 1.00 72.94 175 SER A O 1
ATOM 1437 N N . GLU A 1 176 ? 8.691 -8.747 9.330 1.00 69.50 176 GLU A N 1
ATOM 1438 C CA . GLU A 1 176 ? 8.838 -7.327 9.004 1.00 69.50 176 GLU A CA 1
ATOM 1439 C C . GLU A 1 176 ? 7.564 -6.752 8.376 1.00 69.50 176 GLU A C 1
ATOM 1441 O O . GLU A 1 176 ? 7.166 -5.619 8.655 1.00 69.50 176 GLU A O 1
ATOM 1446 N N . LEU A 1 177 ? 6.892 -7.541 7.532 1.00 71.25 177 LEU A N 1
ATOM 1447 C CA . LEU A 1 177 ? 5.609 -7.146 6.966 1.00 71.25 177 LEU A CA 1
ATOM 1448 C C . LEU A 1 177 ? 4.497 -7.254 8.007 1.00 71.25 177 LEU A C 1
ATOM 1450 O O . LEU A 1 177 ? 3.656 -6.359 8.071 1.00 71.25 177 LEU A O 1
ATOM 1454 N N . SER A 1 178 ? 4.478 -8.328 8.803 1.00 77.56 178 SER A N 1
ATOM 1455 C CA . SER A 1 178 ? 3.522 -8.474 9.906 1.00 77.56 178 SER A CA 1
ATOM 1456 C C . SER A 1 178 ? 3.589 -7.259 10.824 1.00 77.56 178 SER A C 1
ATOM 1458 O O . SER A 1 178 ? 2.554 -6.660 11.100 1.00 77.56 178 SER A O 1
ATOM 1460 N N . ASP A 1 179 ? 4.792 -6.841 11.208 1.00 76.06 179 ASP A N 1
ATOM 1461 C CA . ASP A 1 179 ? 5.053 -5.709 12.090 1.00 76.06 179 ASP A CA 1
ATOM 1462 C C . ASP A 1 179 ? 4.673 -4.383 11.430 1.00 76.06 179 ASP A C 1
ATOM 1464 O O . ASP A 1 179 ? 4.019 -3.547 12.056 1.00 76.06 179 ASP A O 1
ATOM 1468 N N . LYS A 1 180 ? 5.001 -4.198 10.142 1.00 74.94 180 LYS A N 1
ATOM 1469 C CA . LYS A 1 180 ? 4.595 -3.010 9.377 1.00 74.94 180 LYS A CA 1
ATOM 1470 C C . LYS A 1 180 ? 3.072 -2.909 9.279 1.00 74.94 180 LYS A C 1
ATOM 1472 O O . LYS A 1 180 ? 2.512 -1.851 9.549 1.00 74.94 180 LYS A O 1
ATOM 1477 N N . ILE A 1 181 ? 2.381 -3.997 8.943 1.00 74.88 181 ILE A N 1
ATOM 1478 C CA . ILE A 1 181 ? 0.915 -4.021 8.854 1.00 74.88 181 ILE A CA 1
ATOM 1479 C C . ILE A 1 181 ? 0.289 -3.845 10.241 1.00 74.88 181 ILE A C 1
ATOM 1481 O O . ILE A 1 181 ? -0.640 -3.057 10.380 1.00 74.88 181 ILE A O 1
ATOM 1485 N N . ALA A 1 182 ? 0.814 -4.507 11.271 1.00 75.50 182 ALA A N 1
ATOM 1486 C CA . ALA A 1 182 ? 0.389 -4.355 12.659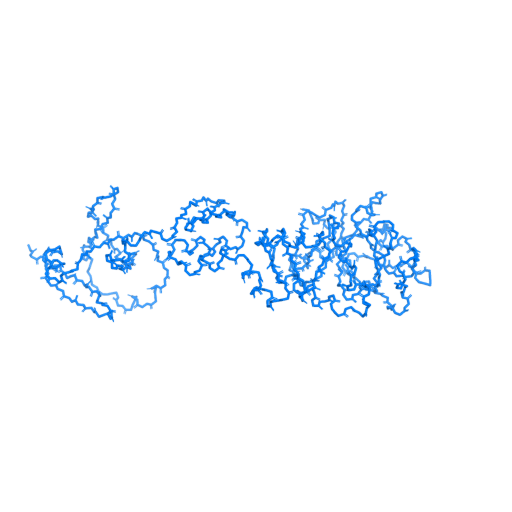 1.00 75.50 182 ALA A CA 1
ATOM 1487 C C . ALA A 1 182 ? 0.499 -2.899 13.130 1.00 75.50 182 ALA A C 1
ATOM 1489 O O . ALA A 1 182 ? -0.459 -2.346 13.672 1.00 75.50 182 ALA A O 1
ATOM 1490 N N . LYS A 1 183 ? 1.644 -2.255 12.877 1.00 73.81 183 LYS A N 1
ATOM 1491 C CA . LYS A 1 183 ? 1.867 -0.837 13.167 1.00 73.81 183 LYS A CA 1
ATOM 1492 C C . LYS A 1 183 ? 0.866 0.038 12.419 1.00 73.81 183 LYS A C 1
ATOM 1494 O O . LYS A 1 183 ? 0.206 0.866 13.028 1.00 73.81 183 LYS A O 1
ATOM 1499 N N . LEU A 1 184 ? 0.660 -0.196 11.127 1.00 69.62 184 LEU A N 1
ATOM 1500 C CA . LEU A 1 184 ? -0.232 0.634 10.312 1.00 69.62 184 LEU A CA 1
ATOM 1501 C C . LEU A 1 184 ? -1.718 0.419 10.636 1.00 69.62 184 LEU A C 1
ATOM 1503 O O . LEU A 1 184 ? -2.514 1.357 10.560 1.00 69.62 184 LEU A O 1
ATOM 1507 N N . MET A 1 185 ? -2.093 -0.783 11.078 1.00 68.56 185 MET A N 1
ATOM 1508 C CA . MET A 1 185 ? -3.409 -1.067 11.653 1.00 68.56 185 MET A CA 1
ATOM 1509 C C . MET A 1 185 ? -3.603 -0.352 13.002 1.00 68.56 185 MET A C 1
ATOM 1511 O O . MET A 1 185 ? -4.707 0.133 13.269 1.00 68.56 185 MET A O 1
ATOM 1515 N N . LYS A 1 186 ? -2.545 -0.213 13.817 1.00 64.25 186 LYS A N 1
ATOM 1516 C CA . LYS A 1 186 ? -2.542 0.601 15.050 1.00 64.25 186 LYS A CA 1
ATOM 1517 C C . LYS A 1 186 ? -2.562 2.109 14.774 1.00 64.25 186 LYS A C 1
ATOM 1519 O O . LYS A 1 186 ? -3.251 2.828 15.493 1.00 64.25 186 LYS A O 1
ATOM 1524 N N . ASP A 1 187 ? -1.924 2.556 13.693 1.00 61.34 187 ASP A N 1
ATOM 1525 C CA . ASP A 1 187 ? -1.811 3.968 13.284 1.00 61.34 187 ASP A CA 1
ATOM 1526 C C . ASP A 1 187 ? -2.965 4.434 12.364 1.00 61.34 187 ASP A C 1
ATOM 1528 O O . ASP A 1 187 ? -3.032 5.589 11.952 1.00 61.34 187 ASP A O 1
ATOM 1532 N N . LYS A 1 188 ? -3.912 3.537 12.064 1.00 55.97 188 LYS A N 1
ATOM 1533 C CA . LYS A 1 188 ? -5.166 3.742 11.300 1.00 55.97 188 LYS A CA 1
ATOM 1534 C C . LYS A 1 188 ? -4.996 4.287 9.927 1.00 55.97 188 LYS A C 1
ATOM 1536 O O . LYS A 1 188 ? -5.752 5.127 9.436 1.00 55.97 188 LYS A O 1
ATOM 1541 N N . GLN A 1 189 ? -4.127 3.592 9.243 1.00 60.53 189 GLN A N 1
ATOM 1542 C CA . GLN A 1 189 ? -4.247 3.555 7.823 1.00 60.53 189 GLN A CA 1
ATOM 1543 C C . GLN A 1 189 ? -5.425 2.650 7.407 1.00 60.53 189 GLN A C 1
ATOM 1545 O O . GLN A 1 189 ? -5.734 1.667 8.091 1.00 60.53 189 GLN A O 1
ATOM 1550 N N . PRO A 1 190 ? -6.162 3.000 6.339 1.00 65.94 190 PRO A N 1
ATOM 1551 C CA . PRO A 1 190 ? -7.353 2.275 5.909 1.00 65.94 190 PRO A CA 1
ATOM 1552 C C . PRO A 1 190 ? -7.035 0.794 5.686 1.00 65.94 190 PRO A C 1
ATOM 1554 O O . PRO A 1 190 ? -6.360 0.434 4.728 1.00 65.94 190 PRO A O 1
ATOM 1557 N N . VAL A 1 191 ? -7.540 -0.078 6.567 1.00 65.94 191 VAL A N 1
ATOM 1558 C CA . VAL A 1 191 ? -7.233 -1.524 6.565 1.00 65.94 191 VAL A CA 1
ATOM 1559 C C . VAL A 1 191 ? -7.612 -2.190 5.231 1.00 65.94 191 VAL A C 1
ATOM 1561 O O . VAL A 1 191 ? -6.971 -3.142 4.776 1.00 65.94 191 VAL A O 1
ATOM 1564 N N . ASN A 1 192 ? -8.605 -1.622 4.543 1.00 75.69 192 ASN A N 1
ATOM 1565 C CA . ASN A 1 192 ? -9.004 -2.020 3.196 1.00 75.69 192 ASN A CA 1
ATOM 1566 C C . ASN A 1 192 ? -7.862 -1.909 2.179 1.00 75.69 192 ASN A C 1
ATOM 1568 O O . ASN A 1 192 ? -7.831 -2.709 1.252 1.00 75.69 192 ASN A O 1
ATOM 1572 N N . THR A 1 193 ? -6.898 -1.003 2.366 1.00 82.19 193 THR A N 1
ATOM 1573 C CA . THR A 1 193 ? -5.714 -0.868 1.505 1.00 82.19 193 THR A CA 1
ATOM 1574 C C . THR A 1 193 ? -4.942 -2.176 1.403 1.00 82.19 193 THR A C 1
ATOM 1576 O O . THR A 1 193 ? -4.632 -2.623 0.303 1.00 82.19 193 THR A O 1
ATOM 1579 N N . TYR A 1 194 ? -4.697 -2.845 2.531 1.00 78.19 194 TYR A N 1
ATOM 1580 C CA . TYR A 1 194 ? -3.980 -4.123 2.543 1.00 78.19 194 TYR A CA 1
ATOM 1581 C C . TYR A 1 194 ? -4.814 -5.249 1.945 1.00 78.19 194 TYR A C 1
ATOM 1583 O O . TYR A 1 194 ? -4.286 -6.104 1.241 1.00 78.19 194 TYR A O 1
ATOM 1591 N N . THR A 1 195 ? -6.131 -5.217 2.157 1.00 78.62 195 THR A N 1
ATOM 1592 C CA . THR A 1 195 ? -7.062 -6.162 1.520 1.00 78.62 195 THR A CA 1
ATOM 1593 C C . THR A 1 195 ? -7.083 -5.985 0.005 1.00 78.62 195 THR A C 1
ATOM 1595 O O . THR A 1 195 ? -7.043 -6.969 -0.731 1.00 78.62 195 THR A O 1
ATOM 1598 N N . ASN A 1 196 ? -7.068 -4.745 -0.478 1.00 88.06 196 ASN A N 1
ATOM 1599 C CA . ASN A 1 196 ? -6.989 -4.427 -1.897 1.00 88.06 196 ASN A CA 1
ATOM 1600 C C . ASN A 1 196 ? -5.631 -4.830 -2.483 1.00 88.06 196 ASN A C 1
ATOM 1602 O O . ASN A 1 196 ? -5.581 -5.440 -3.550 1.00 88.06 196 ASN A O 1
ATOM 1606 N N . PHE A 1 197 ? -4.541 -4.553 -1.763 1.00 89.25 197 PHE A N 1
ATOM 1607 C CA . PHE A 1 197 ? -3.197 -4.972 -2.147 1.00 89.25 197 PHE A CA 1
ATOM 1608 C C . PHE A 1 197 ? -3.109 -6.493 -2.266 1.00 89.25 197 PHE A C 1
ATOM 1610 O O . PHE A 1 197 ? -2.636 -7.008 -3.275 1.00 89.25 197 PHE A O 1
ATOM 1617 N N . TRP A 1 198 ? -3.621 -7.219 -1.271 1.00 85.25 198 TRP A N 1
ATOM 1618 C CA . TRP A 1 198 ? -3.620 -8.677 -1.262 1.00 85.25 198 TRP A CA 1
ATOM 1619 C C . TRP A 1 198 ? -4.412 -9.260 -2.434 1.00 85.25 198 TRP A C 1
ATOM 1621 O O . TRP A 1 198 ? -3.922 -10.161 -3.112 1.00 85.25 198 TRP A O 1
ATOM 1631 N N . LYS A 1 199 ? -5.597 -8.707 -2.731 1.00 88.38 199 LYS A N 1
ATOM 1632 C CA . LYS A 1 199 ? -6.382 -9.087 -3.917 1.00 88.38 199 LYS A CA 1
ATOM 1633 C C . LYS A 1 199 ? -5.571 -8.908 -5.204 1.00 88.38 199 LYS A C 1
ATOM 1635 O O . LYS A 1 199 ? -5.455 -9.853 -5.975 1.00 88.38 199 LYS A O 1
ATOM 1640 N N . LYS A 1 200 ? -4.925 -7.751 -5.383 1.00 94.25 200 LYS A N 1
ATOM 1641 C CA . LYS A 1 200 ? -4.078 -7.477 -6.556 1.00 94.25 200 LYS A CA 1
ATOM 1642 C C . LYS A 1 200 ? -2.839 -8.363 -6.629 1.00 94.25 200 LYS A C 1
ATOM 1644 O O . LYS A 1 200 ? -2.421 -8.744 -7.714 1.00 94.25 200 LYS A O 1
ATOM 1649 N N . LEU A 1 201 ? -2.233 -8.702 -5.497 1.00 92.12 201 LEU A N 1
ATOM 1650 C CA . LEU A 1 201 ? -1.076 -9.593 -5.478 1.00 92.12 201 LEU A CA 1
ATOM 1651 C C . LEU A 1 201 ? -1.466 -11.032 -5.824 1.00 92.12 201 LEU A C 1
ATOM 1653 O O . LEU A 1 201 ? -0.725 -11.696 -6.542 1.00 92.12 201 LEU A O 1
ATOM 1657 N N . LYS A 1 202 ? -2.643 -11.500 -5.394 1.00 89.44 202 LYS A N 1
ATOM 1658 C CA . LYS A 1 202 ? -3.183 -12.804 -5.811 1.00 89.44 202 LYS A CA 1
ATOM 1659 C C . LYS A 1 202 ? -3.385 -12.917 -7.322 1.00 89.44 202 LYS A C 1
ATOM 1661 O O . LYS A 1 202 ? -3.237 -14.012 -7.851 1.00 89.44 202 LYS A O 1
ATOM 1666 N N . GLU A 1 203 ? -3.665 -11.807 -8.005 1.00 95.50 203 GLU A N 1
ATOM 1667 C CA . GLU A 1 203 ? -3.752 -11.749 -9.472 1.00 95.50 203 GLU A CA 1
ATOM 1668 C C . GLU A 1 203 ? -2.382 -11.880 -10.166 1.00 95.50 203 GLU A C 1
ATOM 1670 O O . GLU A 1 203 ? -2.331 -12.065 -11.380 1.00 95.50 203 GLU A O 1
ATOM 1675 N N . ASN A 1 204 ? -1.257 -11.776 -9.444 1.00 96.31 204 ASN A N 1
ATOM 1676 C CA . ASN A 1 204 ? 0.060 -11.946 -10.053 1.00 96.31 204 ASN A CA 1
ATOM 1677 C C . ASN A 1 204 ? 0.262 -13.411 -10.481 1.00 96.31 204 ASN A C 1
ATOM 1679 O O . ASN A 1 204 ? 0.123 -14.292 -9.628 1.00 96.31 204 ASN A O 1
ATOM 1683 N N . PRO A 1 205 ? 0.646 -13.701 -11.739 1.00 95.12 205 PRO A N 1
ATOM 1684 C CA . PRO A 1 205 ? 0.825 -15.076 -12.204 1.00 95.12 205 PRO A CA 1
ATOM 1685 C C . PRO A 1 205 ? 2.003 -15.802 -11.528 1.00 95.12 205 PRO A C 1
ATOM 1687 O O . PRO A 1 205 ? 1.927 -17.012 -11.311 1.00 95.12 205 PRO A O 1
ATOM 1690 N N . ASP A 1 206 ? 3.063 -15.094 -11.121 1.00 92.38 206 ASP A N 1
ATOM 1691 C CA . ASP A 1 206 ? 4.263 -15.714 -10.545 1.00 92.38 206 ASP A CA 1
ATOM 1692 C C . ASP A 1 206 ? 4.105 -15.955 -9.034 1.00 92.38 206 ASP A C 1
ATOM 1694 O O . ASP A 1 206 ? 4.041 -15.025 -8.223 1.00 92.38 206 ASP A O 1
ATOM 1698 N N . LYS A 1 207 ? 4.085 -17.233 -8.634 1.00 89.94 207 LYS A N 1
ATOM 1699 C CA . LYS A 1 207 ? 3.986 -17.639 -7.225 1.00 89.94 207 LYS A CA 1
ATOM 1700 C C . LYS A 1 207 ? 5.136 -17.096 -6.375 1.00 89.94 207 LYS A C 1
ATOM 1702 O O . LYS A 1 207 ? 4.900 -16.696 -5.240 1.00 89.94 207 LYS A O 1
ATOM 1707 N N . ARG A 1 208 ? 6.357 -17.024 -6.913 1.00 89.19 208 ARG A N 1
ATOM 1708 C CA . ARG A 1 208 ? 7.526 -16.519 -6.176 1.00 89.19 208 ARG A CA 1
ATOM 1709 C C . ARG A 1 208 ? 7.345 -15.054 -5.817 1.00 89.19 208 ARG A C 1
ATOM 1711 O O . ARG A 1 208 ? 7.719 -14.660 -4.718 1.00 89.19 208 ARG A O 1
ATOM 1718 N N . VAL A 1 209 ? 6.739 -14.267 -6.706 1.00 91.12 209 VAL A N 1
ATOM 1719 C CA . VAL A 1 209 ? 6.396 -12.869 -6.421 1.00 91.12 209 VAL A CA 1
ATOM 1720 C C . VAL A 1 209 ? 5.340 -12.790 -5.325 1.00 91.12 209 VAL A C 1
ATOM 1722 O O . VAL A 1 209 ? 5.521 -12.027 -4.378 1.00 91.12 209 VAL A O 1
ATOM 1725 N N . ARG A 1 210 ? 4.280 -13.608 -5.404 1.00 88.06 210 ARG A N 1
ATOM 1726 C CA . ARG A 1 210 ? 3.251 -13.672 -4.350 1.00 88.06 210 ARG A CA 1
ATOM 1727 C C . ARG A 1 210 ? 3.838 -14.006 -2.980 1.00 88.06 210 ARG A C 1
ATOM 1729 O O . ARG A 1 210 ? 3.388 -13.446 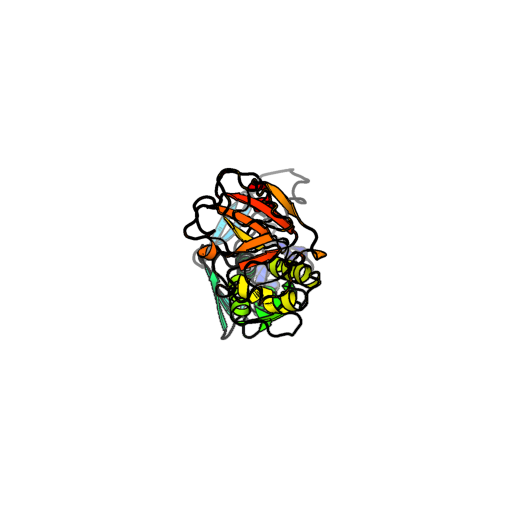-1.991 1.00 88.06 210 ARG A O 1
ATOM 1736 N N . ASP A 1 211 ? 4.860 -14.855 -2.936 1.00 82.81 211 ASP A N 1
ATOM 1737 C CA . ASP A 1 211 ? 5.492 -15.281 -1.687 1.00 82.81 211 ASP A CA 1
ATOM 1738 C C . ASP A 1 211 ? 6.562 -14.290 -1.175 1.00 82.81 211 ASP A C 1
ATOM 1740 O O . ASP A 1 211 ? 6.779 -14.197 0.032 1.00 82.81 211 ASP A O 1
ATOM 1744 N N . ASN A 1 212 ? 7.238 -13.537 -2.058 1.00 79.94 212 ASN A N 1
ATOM 1745 C CA . ASN A 1 212 ? 8.441 -12.766 -1.697 1.00 79.94 212 ASN A CA 1
ATOM 1746 C C . ASN A 1 212 ? 8.339 -11.242 -1.849 1.00 79.94 212 ASN A C 1
ATOM 1748 O O . ASN A 1 212 ? 9.208 -10.551 -1.317 1.00 79.94 212 ASN A O 1
ATOM 1752 N N . LEU A 1 213 ? 7.317 -10.685 -2.516 1.00 88.19 213 LEU A N 1
ATOM 1753 C CA . LEU A 1 213 ? 7.209 -9.228 -2.740 1.00 88.19 213 LEU A CA 1
ATOM 1754 C C . LEU A 1 213 ? 7.284 -8.416 -1.434 1.00 88.19 213 LEU A C 1
ATOM 1756 O O . LEU A 1 213 ? 7.786 -7.296 -1.401 1.00 88.19 213 LEU A O 1
ATOM 1760 N N . TYR A 1 214 ? 6.845 -9.009 -0.331 1.00 80.44 214 TYR A N 1
ATOM 1761 C CA . TYR A 1 214 ? 6.883 -8.415 1.001 1.00 80.44 214 TYR A CA 1
ATOM 1762 C C . TYR A 1 214 ? 8.274 -8.021 1.488 1.00 80.44 214 TYR A C 1
ATOM 1764 O O . TYR A 1 214 ? 8.386 -7.046 2.224 1.00 80.44 214 TYR A O 1
ATOM 1772 N N . LYS A 1 215 ? 9.321 -8.726 1.041 1.00 78.69 215 LYS A N 1
ATOM 1773 C CA . LYS A 1 215 ? 10.717 -8.395 1.361 1.00 78.69 215 LYS A CA 1
ATOM 1774 C C . LYS A 1 215 ? 11.125 -7.036 0.797 1.00 78.69 215 LYS A C 1
ATOM 1776 O O . LYS A 1 215 ? 11.891 -6.324 1.422 1.00 78.69 215 LYS A O 1
ATOM 1781 N N . PHE A 1 216 ? 10.590 -6.655 -0.363 1.00 85.38 216 PHE A N 1
ATOM 1782 C CA . PHE A 1 216 ? 10.793 -5.317 -0.922 1.00 85.38 216 PHE A CA 1
ATOM 1783 C C . PHE A 1 216 ? 9.972 -4.267 -0.152 1.00 85.38 216 PHE A C 1
ATOM 1785 O O . PHE A 1 216 ? 10.41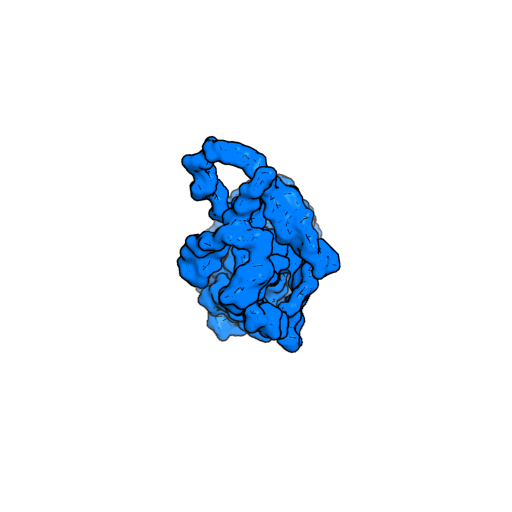5 -3.149 0.090 1.00 85.38 216 PHE A O 1
ATOM 1792 N N . LEU A 1 217 ? 8.752 -4.621 0.259 1.00 83.94 217 LEU A N 1
ATOM 1793 C CA . LEU A 1 217 ? 7.831 -3.691 0.922 1.00 83.94 217 LEU A CA 1
ATOM 1794 C C . LEU A 1 217 ? 8.181 -3.402 2.387 1.00 83.94 217 LEU A C 1
ATOM 1796 O O . LEU A 1 217 ? 7.628 -2.452 2.950 1.00 83.94 217 LEU A O 1
ATOM 1800 N N . SER A 1 218 ? 9.066 -4.186 3.006 1.00 76.25 218 SER A N 1
ATOM 1801 C CA . SER A 1 218 ? 9.577 -3.916 4.355 1.00 76.25 218 SER A CA 1
ATOM 1802 C C . SER A 1 218 ? 10.525 -2.713 4.394 1.00 76.25 218 SER A C 1
ATOM 1804 O O . SER A 1 218 ? 10.676 -2.103 5.451 1.00 76.25 218 SER A O 1
ATOM 1806 N N . PHE A 1 219 ? 11.100 -2.302 3.256 1.00 73.62 219 PHE A N 1
ATOM 1807 C CA . PHE A 1 219 ? 11.954 -1.119 3.192 1.00 73.62 219 PHE A CA 1
ATOM 1808 C C . PHE A 1 219 ? 11.179 0.187 3.428 1.00 73.62 219 PHE A C 1
ATOM 1810 O O . PHE A 1 219 ? 10.010 0.354 3.054 1.00 73.62 219 PHE A O 1
ATOM 1817 N N . ILE A 1 220 ? 11.872 1.147 4.045 1.00 66.75 220 ILE A N 1
ATOM 1818 C CA . ILE A 1 220 ? 11.364 2.494 4.322 1.00 66.75 220 ILE A CA 1
ATOM 1819 C C . ILE A 1 220 ? 11.111 3.236 2.997 1.00 66.75 220 ILE A C 1
ATOM 1821 O O . ILE A 1 220 ? 11.855 3.085 2.026 1.00 66.75 220 ILE A O 1
ATOM 1825 N N . GLY A 1 221 ? 10.042 4.036 2.949 1.00 72.62 221 GLY A N 1
ATOM 1826 C CA . GLY A 1 221 ? 9.682 4.862 1.790 1.00 72.62 221 GLY A CA 1
ATOM 1827 C C . GLY A 1 221 ? 8.829 4.165 0.727 1.00 72.62 221 GLY A C 1
ATOM 1828 O O . GLY A 1 221 ? 8.455 4.814 -0.249 1.00 72.62 221 GLY A O 1
ATOM 1829 N N . CYS A 1 222 ? 8.497 2.881 0.908 1.00 83.62 222 CYS A N 1
ATOM 1830 C CA . CYS A 1 222 ? 7.518 2.169 0.082 1.00 83.62 222 CYS A CA 1
ATOM 1831 C C . CYS A 1 222 ? 6.112 2.335 0.678 1.00 83.62 222 CYS A C 1
ATOM 1833 O O . CYS A 1 222 ? 5.721 1.587 1.585 1.00 83.62 222 CYS A O 1
ATOM 1835 N N . ALA A 1 223 ? 5.384 3.334 0.179 1.00 88.56 223 ALA A N 1
ATOM 1836 C CA . ALA A 1 223 ? 4.027 3.663 0.605 1.00 88.56 223 ALA A CA 1
ATOM 1837 C C . ALA A 1 223 ? 2.978 2.825 -0.142 1.00 88.56 223 ALA A C 1
ATOM 1839 O O . ALA A 1 223 ? 3.134 2.546 -1.330 1.00 88.56 223 ALA A O 1
ATOM 1840 N N . PHE A 1 224 ? 1.878 2.465 0.515 1.00 90.00 224 PHE A N 1
ATOM 1841 C CA . PHE A 1 224 ? 0.723 1.846 -0.141 1.00 90.00 224 PHE A CA 1
ATOM 1842 C C . PHE A 1 224 ? -0.248 2.908 -0.670 1.00 90.00 224 PHE A C 1
ATOM 1844 O O . PHE A 1 224 ? -0.326 4.016 -0.154 1.00 90.00 224 PHE A O 1
ATOM 1851 N N . VAL A 1 225 ? -1.029 2.566 -1.687 1.00 92.69 225 VAL A N 1
ATOM 1852 C CA . VAL A 1 225 ? -2.121 3.398 -2.210 1.00 92.69 225 VAL A CA 1
ATOM 1853 C C . VAL A 1 225 ? -3.442 2.770 -1.782 1.00 92.69 225 VAL A C 1
ATOM 1855 O O . VAL A 1 225 ? -3.547 1.545 -1.785 1.00 92.69 225 VAL A O 1
ATOM 1858 N N . THR A 1 226 ? -4.463 3.562 -1.437 1.00 90.62 226 THR A N 1
ATOM 1859 C CA . THR A 1 226 ? -5.729 3.031 -0.883 1.00 90.62 226 THR A CA 1
ATOM 1860 C C . THR A 1 226 ? -6.438 1.983 -1.753 1.00 90.62 226 THR A C 1
ATOM 1862 O O . THR A 1 226 ? -7.162 1.125 -1.238 1.00 90.62 226 THR A O 1
ATOM 1865 N N . ASP A 1 227 ? -6.189 1.976 -3.062 1.00 92.88 227 ASP A N 1
ATOM 1866 C CA . ASP A 1 227 ? -6.708 0.979 -4.001 1.00 92.88 227 ASP A CA 1
ATOM 1867 C C . ASP A 1 227 ? -5.894 -0.326 -4.088 1.00 92.88 227 ASP A C 1
ATOM 1869 O O . ASP A 1 227 ? -6.224 -1.199 -4.891 1.00 92.88 227 ASP A O 1
ATOM 1873 N N . GLY A 1 228 ? -4.847 -0.490 -3.277 1.00 91.38 228 GLY A N 1
ATOM 1874 C CA . GLY A 1 228 ? -4.012 -1.690 -3.230 1.00 91.38 228 GLY A CA 1
ATOM 1875 C C . GLY A 1 228 ? -2.769 -1.661 -4.120 1.00 91.38 228 GLY A C 1
ATOM 1876 O O . GLY A 1 228 ? -2.065 -2.667 -4.213 1.00 91.38 228 GLY A O 1
ATOM 1877 N N . ARG A 1 229 ? -2.480 -0.547 -4.796 1.00 96.06 229 ARG A N 1
ATOM 1878 C CA . ARG A 1 229 ? -1.162 -0.316 -5.409 1.00 96.06 229 ARG A CA 1
ATOM 1879 C C . ARG A 1 229 ? -0.135 0.090 -4.347 1.00 96.06 229 ARG A C 1
ATOM 1881 O O . ARG A 1 229 ? -0.466 0.261 -3.175 1.00 96.06 229 ARG A O 1
ATOM 1888 N N . PHE A 1 230 ? 1.120 0.241 -4.746 1.00 95.00 230 PHE A N 1
ATOM 1889 C CA . PHE A 1 230 ? 2.173 0.794 -3.892 1.00 95.00 230 PHE A CA 1
ATOM 1890 C C . PHE A 1 230 ? 3.130 1.674 -4.697 1.00 95.00 230 PHE A C 1
ATOM 1892 O O . PHE A 1 230 ? 3.096 1.680 -5.931 1.00 95.00 230 PHE A O 1
ATOM 1899 N N . LEU A 1 231 ? 3.942 2.447 -3.984 1.00 94.44 231 LEU A N 1
ATOM 1900 C CA . LEU A 1 231 ? 4.865 3.427 -4.530 1.00 94.44 231 LEU A CA 1
ATOM 1901 C C . LEU A 1 231 ? 6.312 2.978 -4.331 1.00 94.44 231 LEU A C 1
ATOM 1903 O O . LEU A 1 231 ? 6.674 2.453 -3.279 1.00 94.44 231 LEU A O 1
ATOM 1907 N N . ALA A 1 232 ? 7.127 3.204 -5.354 1.00 94.75 232 ALA A N 1
ATOM 1908 C CA . ALA A 1 232 ? 8.571 2.998 -5.343 1.00 94.75 232 ALA A CA 1
ATOM 1909 C C . ALA A 1 232 ? 9.255 4.107 -6.157 1.00 94.75 232 ALA A C 1
ATOM 1911 O O . ALA A 1 232 ? 8.596 5.043 -6.614 1.00 94.75 232 ALA A O 1
ATOM 1912 N N . TYR A 1 233 ? 10.566 4.002 -6.357 1.00 94.19 233 TYR A N 1
ATOM 1913 C CA . TYR A 1 233 ? 11.366 5.055 -6.970 1.00 94.19 233 TYR A CA 1
ATOM 1914 C C . TYR A 1 233 ? 12.091 4.570 -8.214 1.00 94.19 233 TYR A C 1
ATOM 1916 O O . TYR A 1 233 ? 12.437 3.395 -8.364 1.00 94.19 233 TYR A O 1
ATOM 1924 N N . LYS A 1 234 ? 12.350 5.508 -9.118 1.00 93.00 234 LYS A N 1
ATOM 1925 C CA . LYS A 1 234 ? 13.157 5.277 -10.308 1.00 93.00 234 LYS A CA 1
ATOM 1926 C C . LYS A 1 234 ? 14.001 6.501 -10.606 1.00 93.00 234 LYS A C 1
ATOM 1928 O O . LYS A 1 234 ? 13.487 7.606 -10.531 1.00 93.00 234 LYS A O 1
ATOM 1933 N N . TYR A 1 235 ? 15.252 6.302 -11.000 1.00 92.12 235 TYR A N 1
ATOM 1934 C CA . TYR A 1 235 ? 16.057 7.360 -11.600 1.00 92.12 235 TYR A CA 1
ATOM 1935 C C . TYR A 1 235 ? 16.066 7.248 -13.134 1.00 92.12 235 TYR A C 1
ATOM 1937 O O . TYR A 1 235 ? 15.969 6.148 -13.699 1.00 92.12 235 TYR A O 1
ATOM 1945 N N . VAL A 1 236 ? 16.137 8.398 -13.792 1.00 92.38 236 VAL A N 1
ATOM 1946 C CA . VAL A 1 236 ? 16.063 8.591 -15.248 1.00 92.38 236 VAL A CA 1
ATOM 1947 C C . VAL A 1 236 ? 17.097 9.629 -15.690 1.00 92.38 236 VAL A C 1
ATOM 1949 O O . VAL A 1 236 ? 17.762 10.221 -14.843 1.00 92.38 236 VAL A O 1
ATOM 1952 N N . ASP A 1 237 ? 17.264 9.833 -16.994 1.00 91.94 237 ASP A N 1
ATOM 1953 C CA . ASP A 1 237 ? 18.022 10.985 -17.493 1.00 91.94 237 ASP A CA 1
ATOM 1954 C C . ASP A 1 237 ? 17.183 12.275 -17.457 1.00 91.94 237 ASP A C 1
ATOM 1956 O O . ASP A 1 237 ? 16.045 12.299 -16.987 1.00 91.94 237 ASP A O 1
ATOM 1960 N N . GLU A 1 238 ? 17.769 13.371 -17.929 1.00 90.38 238 GLU A N 1
ATOM 1961 C CA . GLU A 1 238 ? 17.127 14.688 -18.039 1.00 90.38 238 GLU A CA 1
ATOM 1962 C C . GLU A 1 238 ? 15.899 14.722 -18.965 1.00 90.38 238 GLU A C 1
ATOM 1964 O O . GLU A 1 238 ? 15.022 15.561 -18.783 1.00 90.38 238 GLU A O 1
ATOM 1969 N N . ASN A 1 239 ? 15.787 13.765 -19.890 1.00 91.25 239 ASN A N 1
ATOM 1970 C CA . ASN A 1 239 ? 14.671 13.610 -20.825 1.00 91.25 239 ASN A CA 1
ATOM 1971 C C . ASN A 1 239 ? 13.679 12.524 -20.367 1.00 91.25 239 ASN A C 1
ATOM 1973 O O . ASN A 1 239 ? 12.911 11.987 -21.169 1.00 91.25 239 ASN A O 1
ATOM 1977 N N . TYR A 1 240 ? 13.720 12.155 -19.082 1.00 92.69 240 TYR A N 1
ATOM 1978 C CA . TYR A 1 240 ? 12.908 11.106 -18.464 1.00 92.69 240 TYR A CA 1
ATOM 1979 C C . TYR A 1 240 ? 13.063 9.706 -19.081 1.00 92.69 240 TYR A C 1
ATOM 1981 O O . TYR A 1 240 ? 12.223 8.828 -18.857 1.00 92.69 240 TYR A O 1
ATOM 1989 N N . LYS A 1 241 ? 14.137 9.433 -19.826 1.00 93.06 241 LYS A N 1
ATOM 1990 C CA . LYS A 1 241 ? 14.412 8.099 -20.366 1.00 93.06 241 LYS A CA 1
ATOM 1991 C C . LYS A 1 241 ? 15.109 7.224 -19.327 1.00 93.06 241 LYS A C 1
ATOM 1993 O O . LYS A 1 241 ? 15.907 7.682 -18.508 1.00 93.06 241 LYS A O 1
ATOM 1998 N N . SER A 1 242 ? 14.834 5.920 -19.347 1.00 89.69 242 SER A N 1
ATOM 1999 C CA . SER A 1 242 ? 15.493 4.970 -18.441 1.00 89.69 242 SER A CA 1
ATOM 2000 C C . SER A 1 242 ? 17.014 4.970 -18.629 1.00 89.69 242 SER A C 1
ATOM 2002 O O . SER A 1 242 ? 17.494 4.928 -19.755 1.00 89.69 242 SER A O 1
ATOM 2004 N N . MET A 1 243 ? 17.789 4.989 -17.539 1.00 84.12 243 MET A N 1
ATOM 2005 C CA . MET A 1 243 ? 19.262 4.924 -17.618 1.00 84.12 243 MET A CA 1
ATOM 2006 C C . MET A 1 243 ? 19.764 3.563 -18.108 1.00 84.12 243 MET A C 1
ATOM 2008 O O . MET A 1 243 ? 20.695 3.489 -18.899 1.00 84.12 243 MET A O 1
ATOM 2012 N N . ALA A 1 244 ? 19.117 2.483 -17.669 1.00 73.19 244 ALA A N 1
ATOM 2013 C CA . ALA A 1 244 ? 19.353 1.160 -18.226 1.00 73.19 244 ALA A CA 1
ATOM 2014 C C . ALA A 1 244 ? 18.649 1.027 -19.583 1.00 73.19 244 ALA A C 1
ATOM 2016 O O . ALA A 1 244 ? 17.481 1.422 -19.720 1.00 73.19 244 ALA A O 1
ATOM 2017 N N . VAL A 1 245 ? 19.347 0.425 -20.547 1.00 64.69 245 VAL A N 1
ATOM 2018 C CA . VAL A 1 245 ? 18.731 -0.099 -21.766 1.00 64.69 245 VAL A CA 1
ATOM 2019 C C . VAL A 1 245 ? 17.857 -1.296 -21.400 1.00 64.69 245 VAL A C 1
ATOM 2021 O O . VAL A 1 245 ? 18.219 -2.133 -20.571 1.00 64.69 245 VAL A O 1
ATOM 2024 N N . GLY A 1 246 ? 16.644 -1.307 -21.935 1.00 65.62 246 GLY A N 1
ATOM 2025 C CA . GLY A 1 246 ? 15.691 -2.383 -21.751 1.00 65.62 246 GLY A CA 1
ATOM 2026 C C . GLY A 1 246 ? 15.921 -3.515 -22.744 1.00 65.62 246 GLY A C 1
ATOM 2027 O O . GLY A 1 246 ? 17.040 -3.818 -23.145 1.00 65.62 246 GLY A O 1
ATOM 2028 N N . ILE A 1 247 ? 14.825 -4.141 -23.151 1.00 66.56 247 ILE A N 1
ATOM 2029 C CA . ILE A 1 247 ? 14.833 -5.135 -24.226 1.00 66.56 247 ILE A CA 1
ATOM 2030 C C . ILE A 1 247 ? 15.092 -4.437 -25.557 1.00 66.56 247 ILE A C 1
ATOM 2032 O O . ILE A 1 247 ? 14.657 -3.300 -25.735 1.00 66.56 247 ILE A O 1
ATOM 2036 N N . GLU A 1 248 ? 15.795 -5.116 -26.467 1.00 67.50 248 GLU A N 1
ATOM 2037 C CA . GLU A 1 248 ? 16.061 -4.612 -27.824 1.00 67.50 248 GLU A CA 1
ATOM 2038 C C . GLU A 1 248 ? 16.779 -3.241 -27.815 1.00 67.50 248 GLU A C 1
ATOM 2040 O O . GLU A 1 248 ? 16.590 -2.420 -28.703 1.00 67.50 248 GLU A O 1
ATOM 2045 N N . ASN A 1 249 ? 17.602 -2.973 -26.789 1.00 72.12 249 ASN A N 1
ATOM 2046 C CA . ASN A 1 249 ? 18.314 -1.702 -26.577 1.00 72.12 249 ASN A CA 1
ATOM 2047 C C . ASN A 1 249 ? 17.412 -0.455 -26.456 1.00 72.12 249 ASN A C 1
ATOM 2049 O O . ASN A 1 249 ? 17.880 0.677 -26.586 1.00 72.12 249 ASN A O 1
ATOM 2053 N N . VAL A 1 250 ? 16.126 -0.632 -26.138 1.00 82.25 250 VAL A N 1
ATOM 2054 C CA . VAL A 1 250 ? 15.175 0.478 -26.006 1.00 82.25 250 VAL A CA 1
ATOM 2055 C C . VAL A 1 250 ? 15.277 1.134 -24.629 1.00 82.25 250 VAL A C 1
ATOM 2057 O O . VAL A 1 250 ? 15.217 0.468 -23.591 1.00 82.25 250 VAL A O 1
ATOM 2060 N N . ARG A 1 251 ? 15.366 2.468 -24.603 1.00 88.38 251 ARG A N 1
ATOM 2061 C CA . ARG A 1 251 ? 15.205 3.272 -23.383 1.00 88.38 251 ARG A CA 1
ATOM 2062 C C . ARG A 1 251 ? 13.749 3.714 -23.264 1.00 88.38 251 ARG A C 1
ATOM 2064 O O . ARG A 1 251 ? 13.227 4.408 -24.132 1.00 88.38 251 ARG A O 1
ATOM 2071 N N . TYR A 1 252 ? 13.091 3.310 -22.184 1.00 91.94 252 TYR A N 1
ATOM 2072 C CA . TYR A 1 252 ? 11.675 3.606 -21.967 1.00 91.94 252 TYR A CA 1
ATOM 2073 C C . TYR A 1 252 ? 11.477 5.052 -21.519 1.00 91.94 252 TYR A C 1
ATOM 2075 O O . TYR A 1 252 ? 12.297 5.578 -20.768 1.00 91.94 252 TYR A O 1
ATOM 2083 N N . ASP A 1 253 ? 10.369 5.658 -21.938 1.00 94.50 253 ASP A N 1
ATOM 2084 C CA . ASP A 1 253 ? 9.949 6.997 -21.529 1.00 94.50 253 ASP A CA 1
ATOM 2085 C C . ASP A 1 253 ? 9.166 6.959 -20.216 1.00 94.50 253 ASP A C 1
ATOM 2087 O O . ASP A 1 253 ? 8.115 6.327 -20.136 1.00 94.50 253 ASP A O 1
ATOM 2091 N N . TRP A 1 254 ? 9.674 7.643 -19.195 1.00 95.00 254 TRP A N 1
ATOM 2092 C CA . TRP A 1 254 ? 9.068 7.735 -17.870 1.00 95.00 254 TRP A CA 1
ATOM 2093 C C . TRP A 1 254 ? 8.589 9.146 -17.539 1.00 95.00 254 TRP A C 1
ATOM 2095 O O . TRP A 1 254 ? 8.465 9.474 -16.357 1.00 95.00 254 TRP A O 1
ATOM 2105 N N . THR A 1 255 ? 8.305 9.978 -18.544 1.00 95.44 255 THR A N 1
ATOM 2106 C CA . THR A 1 255 ? 7.728 11.312 -18.329 1.00 95.44 255 THR A CA 1
ATOM 2107 C C . THR A 1 255 ? 6.563 11.219 -17.329 1.00 95.44 255 THR A C 1
ATOM 2109 O O . THR A 1 255 ? 5.725 10.315 -17.458 1.00 95.44 255 THR A O 1
ATOM 2112 N N . PRO A 1 256 ? 6.522 12.074 -16.286 1.00 95.00 256 PRO A N 1
ATOM 2113 C CA . PRO A 1 256 ? 5.458 12.054 -15.287 1.00 95.00 256 PRO A CA 1
ATOM 2114 C C . PRO A 1 256 ? 4.063 11.971 -15.913 1.00 95.00 256 PRO A C 1
ATOM 2116 O O . PRO A 1 256 ? 3.731 12.708 -16.833 1.00 95.00 256 PRO A O 1
ATOM 2119 N N . GLY A 1 257 ? 3.235 11.062 -15.405 1.00 94.69 257 GLY A N 1
ATOM 2120 C CA . GLY A 1 257 ? 1.899 10.764 -15.919 1.00 94.69 257 GLY A CA 1
ATOM 2121 C C . GLY A 1 257 ? 1.827 9.570 -16.876 1.00 94.69 257 GLY A C 1
ATOM 2122 O O . GLY A 1 257 ? 0.751 8.969 -16.992 1.00 94.69 257 GLY A O 1
ATOM 2123 N N . ASN A 1 258 ? 2.941 9.175 -17.502 1.00 96.56 258 ASN A N 1
ATOM 2124 C CA . ASN A 1 258 ? 2.944 8.101 -18.492 1.00 96.56 258 ASN A CA 1
ATOM 2125 C C . ASN A 1 258 ? 2.730 6.716 -17.872 1.00 96.56 258 ASN A C 1
ATOM 2127 O O . ASN A 1 258 ? 3.277 6.369 -16.820 1.00 96.56 258 ASN A O 1
ATOM 2131 N N . LEU A 1 259 ? 1.953 5.899 -18.586 1.00 97.12 259 LEU A N 1
ATOM 2132 C CA . LEU A 1 259 ? 1.929 4.452 -18.408 1.00 97.12 259 LEU A CA 1
ATOM 2133 C C . LEU A 1 259 ? 3.113 3.862 -19.174 1.00 97.12 259 LEU A C 1
ATOM 2135 O O . LEU A 1 259 ? 3.186 3.987 -20.394 1.00 97.12 259 LEU A O 1
ATOM 2139 N N . VAL A 1 260 ? 4.007 3.184 -18.466 1.00 96.12 260 VAL A N 1
ATOM 2140 C CA . VAL A 1 260 ? 5.150 2.496 -19.063 1.00 96.12 260 VAL A CA 1
ATOM 2141 C C . VAL A 1 260 ? 4.879 1.007 -19.008 1.00 96.12 260 VAL A C 1
ATOM 2143 O O . VAL A 1 260 ? 4.654 0.460 -17.929 1.00 96.12 260 VAL A O 1
ATOM 2146 N N . LYS A 1 261 ? 4.883 0.352 -20.169 1.00 95.38 261 LYS A N 1
ATOM 2147 C CA . LYS A 1 261 ? 4.573 -1.072 -20.294 1.00 95.38 261 LYS A CA 1
ATOM 2148 C C . LYS A 1 261 ? 5.484 -1.765 -21.294 1.00 95.38 261 LYS A C 1
ATOM 2150 O O . LYS A 1 261 ? 5.963 -1.153 -22.244 1.00 95.38 261 LYS A O 1
ATOM 2155 N N . MET A 1 262 ? 5.663 -3.057 -21.083 1.00 93.00 262 MET A N 1
ATOM 2156 C CA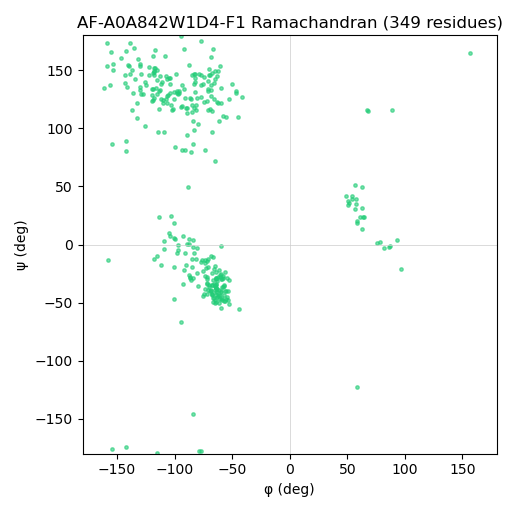 . MET A 1 262 ? 6.307 -3.989 -21.996 1.00 93.00 262 MET A CA 1
ATOM 2157 C C . MET A 1 262 ? 5.634 -5.354 -21.866 1.00 93.00 262 MET A C 1
ATOM 2159 O O . MET A 1 262 ? 4.969 -5.632 -20.865 1.00 93.00 262 MET A O 1
ATOM 2163 N N . ASP A 1 263 ? 5.807 -6.212 -22.866 1.00 93.38 263 ASP A N 1
ATOM 2164 C CA . ASP A 1 263 ? 5.288 -7.572 -22.780 1.00 93.38 263 ASP A CA 1
ATOM 2165 C C . ASP A 1 263 ? 5.969 -8.327 -21.625 1.00 93.38 263 ASP A C 1
ATOM 2167 O O . ASP A 1 263 ? 7.195 -8.452 -21.576 1.00 93.38 263 ASP A O 1
ATOM 2171 N N . ARG A 1 264 ? 5.157 -8.835 -20.690 1.00 94.44 264 ARG A N 1
ATOM 2172 C CA . ARG A 1 264 ? 5.610 -9.637 -19.549 1.00 94.44 264 ARG A CA 1
ATOM 2173 C C . ARG A 1 264 ? 6.386 -10.868 -20.007 1.00 94.44 264 ARG A C 1
ATOM 2175 O O . ARG A 1 264 ? 7.323 -11.245 -19.308 1.00 94.44 264 ARG A O 1
ATOM 2182 N N . SER A 1 265 ? 6.005 -11.475 -21.134 1.00 92.88 265 SER A N 1
ATOM 2183 C CA . SER A 1 265 ? 6.667 -12.670 -21.675 1.00 92.88 265 SER A CA 1
ATOM 2184 C C . SER A 1 265 ? 8.142 -12.412 -21.997 1.00 92.88 265 SER A C 1
ATOM 2186 O O . SER A 1 265 ? 8.971 -13.311 -21.885 1.00 92.88 265 SER A O 1
ATOM 2188 N N . LYS A 1 266 ? 8.480 -11.158 -22.320 1.00 91.56 266 LYS A N 1
ATOM 2189 C CA . LYS A 1 266 ? 9.845 -10.734 -22.613 1.00 91.56 266 LYS A CA 1
ATOM 2190 C C . LYS A 1 266 ? 10.647 -10.386 -21.346 1.00 91.56 266 LYS A C 1
ATOM 2192 O O . LYS A 1 266 ? 11.865 -10.242 -21.413 1.00 91.56 266 LYS A O 1
ATOM 2197 N N . CYS A 1 267 ? 10.010 -10.241 -20.181 1.00 91.12 267 CYS A N 1
ATOM 2198 C CA . CYS A 1 267 ? 10.709 -9.945 -18.929 1.00 91.12 267 CYS A CA 1
ATOM 2199 C C . CYS A 1 267 ? 11.363 -11.197 -18.323 1.00 91.12 267 CYS A C 1
ATOM 2201 O O . CYS A 1 267 ? 10.803 -12.290 -18.347 1.00 91.12 267 CYS A O 1
ATOM 2203 N N . ASN A 1 268 ? 12.508 -11.025 -17.661 1.00 88.94 268 ASN A N 1
ATOM 2204 C CA . ASN A 1 268 ? 13.179 -12.109 -16.953 1.00 88.94 268 ASN A CA 1
ATOM 2205 C C . ASN A 1 268 ? 12.693 -12.233 -15.494 1.00 88.94 268 ASN A C 1
ATOM 2207 O O . ASN A 1 268 ? 12.976 -11.376 -14.645 1.00 88.94 268 ASN A O 1
ATOM 2211 N N . SER A 1 269 ? 12.009 -13.340 -15.202 1.00 87.75 269 SER A N 1
ATOM 2212 C CA . SER A 1 269 ? 11.469 -13.677 -13.879 1.00 87.75 269 SER A CA 1
ATOM 2213 C C . SER A 1 269 ? 12.477 -14.328 -12.923 1.00 87.75 269 SER A C 1
ATOM 2215 O O . SER A 1 269 ? 12.158 -14.514 -11.751 1.00 87.75 269 SER A O 1
ATOM 2217 N N . ASP A 1 270 ? 13.685 -14.667 -13.378 1.00 87.38 270 ASP A N 1
ATOM 2218 C CA . ASP A 1 270 ? 14.738 -15.247 -12.543 1.00 87.38 270 ASP A CA 1
ATOM 2219 C C . ASP A 1 270 ? 15.304 -14.198 -11.558 1.00 87.38 270 ASP A C 1
ATOM 2221 O O . ASP A 1 270 ? 15.885 -13.193 -11.997 1.00 87.38 270 ASP A O 1
ATOM 2225 N N . PRO A 1 271 ? 15.145 -14.394 -10.232 1.00 83.75 271 PRO A N 1
ATOM 2226 C CA . PRO A 1 271 ? 15.641 -13.460 -9.223 1.00 83.75 271 PRO A CA 1
ATOM 2227 C C . PRO A 1 271 ? 17.166 -13.501 -9.036 1.00 83.75 271 PRO A C 1
ATOM 2229 O O . PRO A 1 271 ? 17.703 -12.594 -8.404 1.00 83.75 271 PRO A O 1
ATOM 2232 N N . ASN A 1 272 ? 17.864 -14.515 -9.562 1.00 86.00 272 ASN A N 1
ATOM 2233 C CA . ASN A 1 272 ? 19.319 -14.661 -9.421 1.00 86.00 272 ASN A CA 1
ATOM 2234 C C . ASN A 1 272 ? 20.099 -13.985 -10.554 1.00 86.00 272 ASN A C 1
ATOM 2236 O O . ASN A 1 272 ? 21.288 -13.712 -10.419 1.00 86.00 272 ASN A O 1
ATOM 2240 N N . LYS A 1 273 ? 19.439 -13.686 -11.675 1.00 82.56 273 LYS A N 1
ATOM 2241 C CA . LYS A 1 273 ? 20.039 -12.904 -12.757 1.00 82.56 273 LYS A CA 1
ATOM 2242 C C . LYS A 1 273 ? 19.882 -11.435 -12.427 1.00 82.56 273 LYS A C 1
ATOM 2244 O O . LYS A 1 273 ? 18.770 -10.935 -12.555 1.00 82.56 273 LYS A O 1
ATOM 2249 N N . SER A 1 274 ? 20.944 -10.744 -12.025 1.00 71.19 274 SER A N 1
ATOM 2250 C CA . SER A 1 274 ? 20.947 -9.290 -11.818 1.00 71.19 274 SER A CA 1
ATOM 2251 C C . SER A 1 274 ? 20.846 -8.543 -13.160 1.00 71.19 274 SER A C 1
ATOM 2253 O O . SER A 1 274 ? 21.218 -9.058 -14.209 1.00 71.19 274 SER A O 1
ATOM 2255 N N . CYS A 1 275 ? 20.262 -7.338 -13.152 1.00 71.31 275 CYS A N 1
ATOM 2256 C CA . CYS A 1 275 ? 20.208 -6.440 -14.326 1.00 71.31 275 CYS A CA 1
ATOM 2257 C C . CYS A 1 275 ? 19.679 -7.036 -15.655 1.00 71.31 275 CYS A C 1
ATOM 2259 O O . CYS A 1 275 ? 20.131 -6.652 -16.727 1.00 71.31 275 CYS A O 1
ATOM 2261 N N . SER A 1 276 ? 18.692 -7.935 -15.599 1.00 81.94 276 SER A N 1
ATOM 2262 C CA . SER A 1 276 ? 18.092 -8.544 -16.796 1.00 81.94 276 SER A CA 1
ATOM 2263 C C . SER A 1 276 ? 16.829 -7.826 -17.302 1.00 81.94 276 SER A C 1
ATOM 2265 O O . SER A 1 276 ? 16.381 -6.847 -16.712 1.00 81.94 276 SER A O 1
ATOM 2267 N N . ALA A 1 277 ? 16.248 -8.320 -18.396 1.00 87.62 277 ALA A N 1
ATOM 2268 C CA . ALA A 1 277 ? 15.113 -7.734 -19.101 1.00 87.62 277 ALA A CA 1
ATOM 2269 C C . ALA A 1 277 ? 13.904 -7.436 -18.190 1.00 87.62 277 ALA A C 1
ATOM 2271 O O . ALA A 1 277 ? 13.383 -8.323 -17.510 1.00 87.62 277 ALA A O 1
ATOM 2272 N N . GLY A 1 278 ? 13.438 -6.186 -18.201 1.00 89.69 278 GLY A N 1
ATOM 2273 C CA . GLY A 1 278 ? 12.270 -5.733 -17.446 1.00 89.69 278 GLY A CA 1
ATOM 2274 C C . GLY A 1 278 ? 12.290 -4.230 -17.169 1.00 89.69 278 GLY A C 1
ATOM 2275 O O . GLY A 1 278 ? 13.328 -3.572 -17.274 1.00 89.69 278 GLY A O 1
ATOM 2276 N N . LEU A 1 279 ? 11.145 -3.677 -16.766 1.00 92.81 279 LEU A N 1
ATOM 2277 C CA . LEU A 1 279 ? 11.085 -2.316 -16.238 1.00 92.81 279 LEU A CA 1
ATOM 2278 C C . LEU A 1 279 ? 11.654 -2.310 -14.818 1.00 92.81 279 LEU A C 1
ATOM 2280 O O . LEU A 1 279 ? 11.167 -3.028 -13.947 1.00 92.81 279 LEU A O 1
ATOM 2284 N N . HIS A 1 280 ? 12.677 -1.491 -14.583 1.00 91.69 280 HIS A N 1
ATOM 2285 C CA . HIS A 1 280 ? 13.371 -1.433 -13.298 1.00 91.69 280 HIS A CA 1
ATOM 2286 C C . HIS A 1 280 ? 12.933 -0.249 -12.442 1.00 91.69 280 HIS A C 1
ATOM 2288 O O . HIS A 1 280 ? 12.964 0.901 -12.899 1.00 91.69 280 HIS A O 1
ATOM 2294 N N . VAL A 1 281 ? 12.628 -0.553 -11.184 1.00 93.06 281 VAL A N 1
ATOM 2295 C CA . VAL A 1 281 ? 12.395 0.391 -10.084 1.00 93.06 281 VAL A CA 1
ATOM 2296 C C . VAL A 1 281 ? 13.132 -0.102 -8.836 1.00 93.06 281 VAL A C 1
ATOM 2298 O O . VAL A 1 281 ? 13.592 -1.247 -8.797 1.00 93.06 281 VAL A O 1
ATOM 2301 N N . GLY A 1 282 ? 13.228 0.731 -7.807 1.00 91.81 282 GLY A N 1
ATOM 2302 C CA . GLY A 1 282 ? 13.831 0.355 -6.535 1.00 91.81 282 GLY A CA 1
ATOM 2303 C C . GLY A 1 282 ? 13.318 1.170 -5.356 1.00 91.81 282 GLY A C 1
ATOM 2304 O O . GLY A 1 282 ? 12.399 1.983 -5.480 1.00 91.81 282 GLY A O 1
ATOM 2305 N N . THR A 1 283 ? 13.903 0.922 -4.191 1.00 90.56 283 THR A N 1
ATOM 2306 C CA . THR A 1 283 ? 13.693 1.741 -2.992 1.00 90.56 283 THR A CA 1
ATOM 2307 C C . THR A 1 283 ? 14.285 3.137 -3.195 1.00 90.56 283 THR A C 1
ATOM 2309 O O . THR A 1 283 ? 15.055 3.375 -4.128 1.00 90.56 283 THR A O 1
ATOM 2312 N N . PHE A 1 284 ? 13.969 4.078 -2.302 1.00 89.00 284 PHE A N 1
ATOM 2313 C CA . PHE A 1 284 ? 14.611 5.393 -2.342 1.00 89.00 284 PHE A CA 1
ATOM 2314 C C . PHE A 1 284 ? 16.138 5.255 -2.236 1.00 89.00 284 PHE A C 1
ATOM 2316 O O . PHE A 1 284 ? 16.865 5.830 -3.045 1.00 89.00 284 PHE A O 1
ATOM 2323 N N . ASN A 1 285 ? 16.605 4.396 -1.324 1.00 87.44 285 ASN A N 1
ATOM 2324 C CA . ASN A 1 285 ? 18.024 4.124 -1.101 1.00 87.44 285 ASN A CA 1
ATOM 2325 C C . ASN A 1 285 ? 18.735 3.580 -2.345 1.00 87.44 285 ASN A C 1
ATOM 2327 O O . ASN A 1 285 ? 19.825 4.043 -2.664 1.00 87.44 285 ASN A O 1
ATOM 2331 N N . TYR A 1 286 ? 18.092 2.686 -3.103 1.00 84.06 286 TYR A N 1
ATOM 2332 C CA . TYR A 1 286 ? 18.637 2.171 -4.366 1.00 84.06 286 TYR A CA 1
ATOM 2333 C C . TYR A 1 286 ? 18.889 3.268 -5.408 1.00 84.06 286 TYR A C 1
ATOM 2335 O O . TYR A 1 286 ? 19.712 3.121 -6.304 1.00 84.06 286 TYR A O 1
ATOM 2343 N N . THR A 1 287 ? 18.155 4.372 -5.309 1.00 84.06 287 THR A N 1
ATOM 2344 C CA . THR A 1 287 ? 18.252 5.496 -6.241 1.00 84.06 287 THR A CA 1
ATOM 2345 C C . THR A 1 287 ? 19.099 6.654 -5.703 1.00 84.06 287 THR A C 1
ATOM 2347 O O . THR A 1 287 ? 19.149 7.706 -6.345 1.00 84.06 287 THR A O 1
ATOM 2350 N N . LEU A 1 288 ? 19.727 6.515 -4.528 1.00 81.62 288 LEU A N 1
ATOM 2351 C CA . LEU A 1 288 ? 20.654 7.516 -3.989 1.00 81.62 288 LEU A CA 1
ATOM 2352 C C . LEU A 1 288 ? 21.878 7.655 -4.906 1.00 81.62 288 LEU A C 1
ATOM 2354 O O . LEU A 1 288 ? 22.308 6.690 -5.525 1.00 81.62 288 LEU A O 1
ATOM 2358 N N . GLY A 1 289 ? 22.411 8.874 -5.024 1.00 72.31 289 GLY A N 1
ATOM 2359 C CA . GLY A 1 289 ? 23.486 9.195 -5.977 1.00 72.31 289 GLY A CA 1
ATOM 2360 C C . GLY A 1 289 ? 23.005 9.570 -7.386 1.00 72.31 289 GLY A C 1
ATOM 2361 O O . GLY A 1 289 ? 23.815 9.960 -8.220 1.00 72.31 289 GLY A O 1
ATOM 2362 N N . HIS A 1 290 ? 21.694 9.526 -7.646 1.00 77.69 290 HIS A N 1
ATOM 2363 C CA . HIS A 1 290 ? 21.086 9.998 -8.892 1.00 77.69 290 HIS A CA 1
ATOM 2364 C C . HIS A 1 290 ? 20.155 11.197 -8.643 1.00 77.69 290 HIS A C 1
ATOM 2366 O O . HIS A 1 290 ? 19.439 11.241 -7.639 1.00 77.69 290 HIS A O 1
ATOM 2372 N N . THR A 1 291 ? 20.164 12.170 -9.558 1.00 70.38 291 THR A N 1
ATOM 2373 C CA . THR A 1 291 ? 19.511 13.484 -9.393 1.00 70.38 291 THR A CA 1
ATOM 2374 C C . THR A 1 291 ? 18.082 13.542 -9.941 1.00 70.38 291 THR A C 1
ATOM 2376 O O . THR A 1 291 ? 17.228 14.197 -9.349 1.00 70.38 291 THR A O 1
ATOM 2379 N N . ASN A 1 292 ? 17.782 12.818 -11.022 1.00 86.94 292 ASN A N 1
ATOM 2380 C CA . ASN A 1 292 ? 16.469 12.831 -11.674 1.00 86.94 292 ASN A CA 1
ATOM 2381 C C . ASN A 1 292 ? 15.641 11.619 -11.247 1.00 86.94 292 ASN A C 1
ATOM 2383 O O . ASN A 1 292 ? 15.627 10.583 -11.914 1.00 86.94 292 ASN A O 1
ATOM 2387 N N . ARG A 1 293 ? 14.976 11.732 -10.094 1.00 91.31 293 ARG A N 1
ATOM 2388 C CA . ARG A 1 293 ? 14.179 10.654 -9.501 1.00 91.31 293 ARG A CA 1
ATOM 2389 C C . ARG A 1 293 ? 12.683 10.895 -9.666 1.00 91.31 293 ARG A C 1
ATOM 2391 O O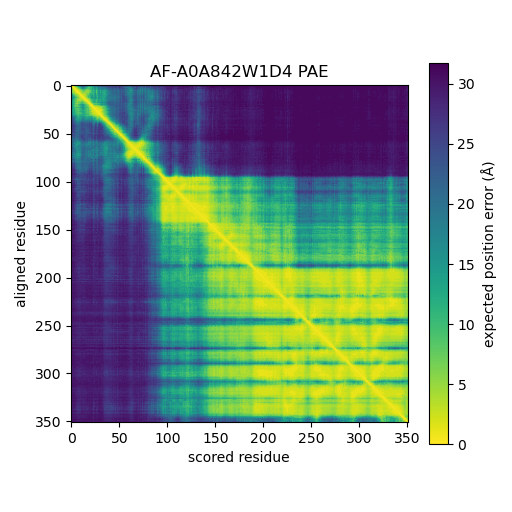 . ARG A 1 293 ? 12.194 12.016 -9.556 1.00 91.31 293 ARG A O 1
ATOM 2398 N N . LEU A 1 294 ? 11.960 9.808 -9.884 1.00 93.06 294 LEU A N 1
ATOM 2399 C CA . LEU A 1 294 ? 10.522 9.753 -10.079 1.00 93.06 294 LEU A CA 1
ATOM 2400 C C . LEU A 1 294 ? 9.878 8.841 -9.039 1.00 93.06 294 LEU A C 1
ATOM 2402 O O . LEU A 1 294 ? 10.449 7.812 -8.662 1.00 93.06 294 LEU A O 1
ATOM 2406 N N . LEU A 1 295 ? 8.667 9.205 -8.631 1.00 94.19 295 LEU A N 1
ATOM 2407 C CA . LEU A 1 295 ? 7.764 8.356 -7.868 1.00 94.19 295 LEU A CA 1
ATOM 2408 C C . LEU A 1 295 ? 6.959 7.491 -8.839 1.00 94.19 295 LEU A C 1
ATOM 2410 O O . LEU A 1 295 ? 6.300 8.006 -9.744 1.00 94.19 295 LEU A O 1
ATOM 2414 N N . ILE A 1 296 ? 6.999 6.177 -8.650 1.00 96.19 296 ILE A N 1
ATOM 2415 C CA . ILE A 1 296 ? 6.378 5.202 -9.546 1.00 96.19 296 ILE A CA 1
ATOM 2416 C C . ILE A 1 296 ? 5.265 4.468 -8.811 1.00 96.19 296 ILE A C 1
ATOM 2418 O O . ILE A 1 296 ? 5.491 3.919 -7.735 1.00 96.19 296 ILE A O 1
ATOM 2422 N N . CYS A 1 297 ? 4.077 4.412 -9.410 1.00 97.06 297 CYS A N 1
ATOM 2423 C CA . CYS A 1 297 ? 2.953 3.642 -8.895 1.00 97.06 297 CYS A CA 1
ATOM 2424 C C . CYS A 1 297 ? 2.853 2.276 -9.566 1.00 97.06 297 CYS A C 1
ATOM 2426 O O . CYS A 1 297 ? 2.858 2.155 -10.794 1.00 97.06 297 CYS A O 1
ATOM 2428 N N . ILE A 1 298 ? 2.743 1.245 -8.733 1.00 98.06 298 ILE A N 1
ATOM 2429 C CA . ILE A 1 298 ? 2.929 -0.145 -9.126 1.00 98.06 298 ILE A CA 1
ATOM 2430 C C . ILE A 1 298 ? 1.726 -0.956 -8.677 1.00 98.06 298 ILE A C 1
ATOM 2432 O O . ILE A 1 298 ? 1.319 -0.930 -7.514 1.00 98.06 298 ILE A O 1
ATOM 2436 N N . ASN A 1 299 ? 1.170 -1.714 -9.616 1.00 97.75 299 ASN A N 1
ATOM 2437 C CA . ASN A 1 299 ? 0.211 -2.755 -9.298 1.00 97.75 299 ASN A CA 1
ATOM 2438 C C . ASN A 1 299 ? 0.973 -4.054 -8.970 1.00 97.75 299 ASN A C 1
ATOM 2440 O O . ASN A 1 299 ? 1.754 -4.503 -9.812 1.00 97.75 299 ASN A O 1
ATOM 2444 N N . PRO A 1 300 ? 0.740 -4.690 -7.805 1.00 96.31 300 PRO A N 1
ATOM 2445 C CA . PRO A 1 300 ? 1.389 -5.949 -7.439 1.00 96.31 300 PRO A CA 1
ATOM 2446 C C . PRO A 1 300 ? 1.259 -7.046 -8.499 1.00 96.31 300 PRO A C 1
ATOM 2448 O O . PRO A 1 300 ? 2.185 -7.836 -8.658 1.00 96.31 300 PRO A O 1
ATOM 2451 N N . LYS A 1 301 ? 0.171 -7.064 -9.283 1.00 97.44 301 LYS A N 1
ATOM 2452 C CA . LYS A 1 301 ? -0.032 -8.024 -10.382 1.00 97.44 301 LYS A CA 1
ATOM 2453 C C . LYS A 1 301 ? 0.961 -7.870 -11.541 1.00 97.44 301 LYS A C 1
ATOM 2455 O O . LYS A 1 301 ? 1.147 -8.806 -12.311 1.00 97.44 301 LYS A O 1
ATOM 2460 N N . ASN A 1 302 ? 1.595 -6.702 -11.673 1.00 97.94 302 ASN A N 1
ATOM 2461 C CA . ASN A 1 302 ? 2.524 -6.357 -12.756 1.00 97.94 302 ASN A CA 1
ATOM 2462 C C . ASN A 1 302 ? 3.998 -6.562 -12.361 1.00 97.94 302 ASN A C 1
ATOM 2464 O O . ASN A 1 302 ? 4.898 -6.344 -13.174 1.00 97.94 302 ASN A O 1
ATOM 2468 N N . VAL A 1 303 ? 4.260 -6.996 -11.124 1.00 96.81 303 VAL A N 1
ATOM 2469 C CA . VAL A 1 303 ? 5.609 -7.346 -10.671 1.00 96.81 303 VAL A CA 1
ATOM 2470 C C . VAL A 1 303 ? 6.053 -8.649 -11.336 1.00 96.81 303 VAL A C 1
ATOM 2472 O O . VAL A 1 303 ? 5.293 -9.618 -11.401 1.00 96.81 303 VAL A O 1
ATOM 2475 N N . VAL A 1 304 ? 7.275 -8.669 -11.855 1.00 94.94 304 VAL A N 1
ATOM 2476 C CA . VAL A 1 304 ? 7.875 -9.829 -12.527 1.00 94.94 304 VAL A CA 1
ATOM 2477 C C . VAL A 1 304 ? 8.832 -10.561 -11.598 1.00 94.94 304 VAL A C 1
ATOM 2479 O O . VAL A 1 304 ? 8.750 -11.778 -11.490 1.00 94.94 304 VAL A O 1
ATOM 2482 N N . SER A 1 305 ? 9.712 -9.838 -10.909 1.00 91.88 305 SER A N 1
ATOM 2483 C CA . SER A 1 305 ? 10.618 -10.424 -9.922 1.00 91.88 305 SER A CA 1
ATOM 2484 C C . SER A 1 305 ? 11.113 -9.369 -8.936 1.00 91.88 305 SER A C 1
ATOM 2486 O O . SER A 1 305 ? 11.179 -8.179 -9.254 1.00 91.88 305 SER A O 1
ATOM 2488 N N . VAL A 1 306 ? 11.461 -9.822 -7.733 1.00 88.50 306 VAL A N 1
ATOM 2489 C CA . VAL A 1 306 ? 12.266 -9.075 -6.759 1.00 88.50 306 VAL A CA 1
ATOM 2490 C C . VAL A 1 306 ? 13.618 -9.782 -6.723 1.00 88.50 306 VAL A C 1
ATOM 2492 O O . VAL A 1 306 ? 13.712 -10.853 -6.123 1.00 88.50 306 VAL A O 1
ATOM 2495 N N . PRO A 1 307 ? 14.615 -9.279 -7.464 1.00 82.81 307 PRO A N 1
ATOM 2496 C CA . PRO A 1 307 ? 15.928 -9.899 -7.511 1.00 82.81 307 PRO A CA 1
ATOM 2497 C C . PRO A 1 307 ? 16.623 -9.909 -6.139 1.00 82.81 307 PRO A C 1
ATOM 2499 O O . PRO A 1 307 ? 16.387 -9.025 -5.313 1.00 82.81 307 PRO A O 1
ATOM 2502 N N . ASN A 1 308 ? 17.457 -10.923 -5.892 1.00 77.06 308 ASN A N 1
ATOM 2503 C CA . ASN A 1 308 ? 18.167 -11.081 -4.614 1.00 77.06 308 ASN A CA 1
ATOM 2504 C C . ASN A 1 308 ? 19.347 -10.099 -4.474 1.00 77.06 308 ASN A C 1
ATOM 2506 O O . ASN A 1 308 ? 19.765 -9.788 -3.356 1.00 77.06 308 ASN A O 1
ATOM 2510 N N . ASP A 1 309 ? 19.875 -9.599 -5.595 1.00 67.38 309 ASP A N 1
ATOM 2511 C CA . ASP A 1 309 ? 20.916 -8.575 -5.632 1.00 67.38 309 ASP A CA 1
ATOM 2512 C C . ASP A 1 309 ? 20.456 -7.266 -4.968 1.00 67.38 309 ASP A C 1
ATOM 2514 O O . ASP A 1 309 ? 19.267 -6.945 -4.889 1.00 67.38 309 ASP A O 1
ATOM 2518 N N . TYR A 1 310 ? 21.426 -6.503 -4.458 1.00 65.38 310 TYR A N 1
ATOM 2519 C CA . TYR A 1 310 ? 21.200 -5.230 -3.760 1.00 65.38 310 TYR A CA 1
ATOM 2520 C C . TYR A 1 310 ? 20.270 -5.343 -2.542 1.00 65.38 310 TYR A C 1
ATOM 2522 O O . TYR A 1 310 ? 19.490 -4.432 -2.271 1.00 65.38 310 TYR A O 1
ATOM 2530 N N . HIS A 1 311 ? 20.330 -6.462 -1.813 1.00 75.62 311 HIS A N 1
ATOM 2531 C CA . HIS A 1 311 ? 19.500 -6.719 -0.632 1.00 75.62 311 HIS A CA 1
ATOM 2532 C C . HIS A 1 311 ? 17.997 -6.550 -0.909 1.00 75.62 311 HIS A C 1
ATOM 2534 O O . HIS A 1 311 ? 17.293 -5.961 -0.100 1.00 75.62 311 HIS A O 1
ATOM 2540 N N . CYS A 1 312 ? 17.493 -7.024 -2.057 1.00 73.81 312 CYS A N 1
ATOM 2541 C CA . CYS A 1 312 ? 16.078 -6.887 -2.440 1.00 73.81 312 CYS A CA 1
ATOM 2542 C C . CYS A 1 312 ? 15.592 -5.428 -2.576 1.00 73.81 312 CYS A C 1
ATOM 2544 O O . CYS A 1 312 ? 14.395 -5.167 -2.462 1.00 73.81 312 CYS A O 1
ATOM 2546 N N . GLN A 1 313 ? 16.486 -4.465 -2.827 1.00 83.12 313 GLN A N 1
ATOM 2547 C CA . GLN A 1 313 ? 16.113 -3.054 -3.010 1.00 83.12 313 GLN A CA 1
ATOM 2548 C C . GLN A 1 313 ? 15.740 -2.689 -4.455 1.00 83.12 313 GLN A C 1
ATOM 2550 O O . GLN A 1 313 ? 15.390 -1.541 -4.738 1.00 83.12 313 GLN A O 1
ATOM 2555 N N . LYS A 1 314 ? 15.789 -3.658 -5.372 1.00 88.19 314 LYS A N 1
ATOM 2556 C CA . LYS A 1 314 ? 15.431 -3.524 -6.788 1.00 88.19 314 LYS A CA 1
ATOM 2557 C C . LYS A 1 314 ? 14.241 -4.420 -7.115 1.00 88.19 314 LYS A C 1
ATOM 2559 O O . LYS A 1 314 ? 14.048 -5.467 -6.506 1.00 88.19 314 LYS A O 1
ATOM 2564 N N . MET A 1 315 ? 13.454 -4.030 -8.112 1.00 90.56 315 MET A N 1
ATOM 2565 C CA . MET A 1 315 ? 12.323 -4.814 -8.597 1.00 90.56 315 MET A CA 1
ATOM 2566 C C . MET A 1 315 ? 12.173 -4.697 -10.117 1.00 90.56 315 MET A C 1
ATOM 2568 O O . MET A 1 315 ? 12.446 -3.645 -10.706 1.00 90.56 315 MET A O 1
ATOM 2572 N N . ARG A 1 316 ? 11.726 -5.792 -10.745 1.00 92.50 316 ARG A N 1
ATOM 2573 C CA . ARG A 1 316 ? 11.354 -5.862 -12.164 1.00 92.50 316 ARG A CA 1
ATOM 2574 C C . ARG A 1 316 ? 9.850 -5.882 -12.332 1.00 92.50 316 ARG A C 1
ATOM 2576 O O . ARG A 1 316 ? 9.155 -6.616 -11.630 1.00 92.50 316 ARG A O 1
ATOM 2583 N N . LEU A 1 317 ? 9.365 -5.136 -13.312 1.00 95.00 317 LEU A N 1
ATOM 2584 C CA . LEU A 1 317 ? 7.952 -4.996 -13.645 1.00 95.00 317 LEU A CA 1
ATOM 2585 C C . LEU A 1 317 ? 7.743 -5.191 -15.152 1.00 95.00 317 LEU A C 1
ATOM 2587 O O . LEU A 1 317 ? 8.674 -5.023 -15.941 1.00 95.00 317 LEU A O 1
ATOM 2591 N N . CYS A 1 318 ? 6.512 -5.499 -15.552 1.00 95.62 318 CYS A N 1
ATOM 2592 C CA . CYS A 1 318 ? 6.077 -5.403 -16.949 1.00 95.62 318 CYS A CA 1
ATOM 2593 C C . CYS A 1 318 ? 5.260 -4.132 -17.222 1.00 95.62 318 CYS A C 1
ATOM 2595 O O . CYS A 1 318 ? 5.142 -3.716 -18.366 1.00 95.62 318 CYS A O 1
ATOM 2597 N N . GLU A 1 319 ? 4.708 -3.495 -16.185 1.00 97.38 319 GLU A N 1
ATOM 2598 C CA . GLU A 1 319 ? 3.889 -2.290 -16.324 1.00 97.38 319 GLU A CA 1
ATOM 2599 C C . GLU A 1 319 ? 3.876 -1.464 -15.029 1.00 97.38 319 GLU A C 1
ATOM 2601 O O . GLU A 1 319 ? 3.722 -2.017 -13.934 1.00 97.38 319 GLU A O 1
ATOM 2606 N N . ALA A 1 320 ? 3.999 -0.141 -15.152 1.00 97.50 320 ALA A N 1
ATOM 2607 C CA . ALA A 1 320 ? 3.884 0.816 -14.053 1.00 97.50 320 ALA A CA 1
ATOM 2608 C C . ALA A 1 320 ? 3.472 2.210 -14.551 1.00 97.50 320 ALA A C 1
ATOM 2610 O O . ALA A 1 320 ? 3.552 2.503 -15.741 1.00 97.50 320 ALA A O 1
ATOM 2611 N N . ILE A 1 321 ? 3.059 3.089 -13.635 1.00 97.56 321 ILE A N 1
ATOM 2612 C CA . ILE A 1 321 ? 2.722 4.484 -13.952 1.00 97.56 321 ILE A CA 1
ATOM 2613 C C . ILE A 1 321 ? 3.763 5.402 -13.314 1.00 97.56 321 ILE A C 1
ATOM 2615 O O . ILE A 1 321 ? 3.963 5.352 -12.099 1.00 97.56 321 ILE A O 1
ATOM 2619 N N . SER A 1 322 ? 4.393 6.258 -14.118 1.00 96.44 322 SER A N 1
ATOM 2620 C CA . SER A 1 322 ? 5.200 7.373 -13.614 1.00 96.44 322 SER A CA 1
ATOM 2621 C C . SER A 1 322 ? 4.269 8.436 -13.037 1.00 96.44 322 SER A C 1
ATOM 2623 O O . SER A 1 322 ? 3.348 8.874 -13.722 1.00 96.44 322 SER A O 1
ATOM 2625 N N . ILE A 1 323 ? 4.439 8.823 -11.773 1.00 95.38 323 ILE A N 1
ATOM 2626 C CA . ILE A 1 323 ? 3.519 9.754 -11.105 1.00 95.38 323 ILE A CA 1
ATOM 2627 C C . ILE A 1 323 ? 4.040 11.180 -11.210 1.00 95.38 323 ILE A C 1
ATOM 2629 O O . ILE A 1 323 ? 3.425 11.996 -11.889 1.00 95.38 323 ILE A O 1
ATOM 2633 N N . CYS A 1 324 ? 5.163 11.462 -10.561 1.00 93.06 324 CYS A N 1
ATOM 2634 C CA . CYS A 1 324 ? 5.735 12.798 -10.426 1.00 93.06 324 CYS A CA 1
ATOM 2635 C C . CYS A 1 324 ? 7.231 12.704 -10.114 1.00 93.06 324 CYS A C 1
ATOM 2637 O O . CYS A 1 324 ? 7.758 11.617 -9.847 1.00 93.06 324 CYS A O 1
ATOM 2639 N N . ARG A 1 325 ? 7.909 13.851 -10.094 1.00 90.88 325 ARG A N 1
ATOM 2640 C CA . ARG A 1 325 ? 9.281 13.961 -9.582 1.00 90.88 325 ARG A CA 1
ATOM 2641 C C . ARG A 1 325 ? 9.336 13.653 -8.077 1.00 90.88 325 ARG A C 1
ATOM 2643 O O . ARG A 1 325 ? 8.361 13.883 -7.362 1.00 90.88 325 ARG A O 1
ATOM 2650 N N . ALA A 1 326 ? 10.461 13.104 -7.612 1.00 88.88 326 ALA A N 1
ATOM 2651 C CA . ALA A 1 326 ? 10.688 12.688 -6.226 1.00 88.88 326 ALA A CA 1
ATOM 2652 C C . ALA A 1 326 ? 12.126 12.976 -5.735 1.00 88.88 326 ALA A C 1
ATOM 2654 O O . ALA A 1 326 ? 12.969 12.081 -5.671 1.00 88.88 326 ALA A O 1
ATOM 2655 N N . ASP A 1 327 ? 12.419 14.216 -5.346 1.00 81.81 327 ASP A N 1
ATOM 2656 C CA . ASP A 1 327 ? 13.751 14.624 -4.867 1.00 81.81 327 ASP A CA 1
ATOM 2657 C C . ASP A 1 327 ? 14.118 14.085 -3.463 1.00 81.81 327 ASP A C 1
ATOM 2659 O O . ASP A 1 327 ? 15.273 13.756 -3.199 1.00 81.81 327 ASP A O 1
ATOM 2663 N N . LYS A 1 328 ? 13.133 13.933 -2.575 1.00 85.94 328 LYS A N 1
ATOM 2664 C CA . LYS A 1 328 ? 13.219 13.377 -1.211 1.00 85.94 328 LYS A CA 1
ATOM 2665 C C . LYS A 1 328 ? 12.389 12.094 -1.048 1.00 85.94 328 LYS A C 1
ATOM 2667 O O . LYS A 1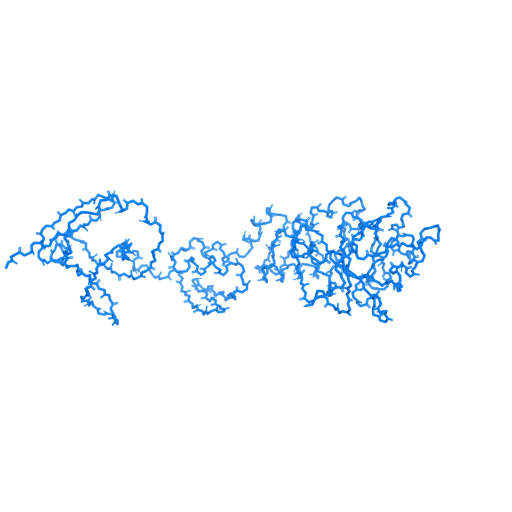 328 ? 11.550 11.745 -1.884 1.00 85.94 328 LYS A O 1
ATOM 2672 N N . ILE A 1 329 ? 12.620 11.390 0.057 1.00 88.19 329 ILE A N 1
ATOM 2673 C CA . ILE A 1 329 ? 11.821 10.227 0.440 1.00 88.19 329 ILE A CA 1
ATOM 2674 C C . ILE A 1 329 ? 10.402 10.663 0.821 1.00 88.19 329 ILE A C 1
ATOM 2676 O O . ILE A 1 329 ? 10.215 11.666 1.511 1.00 88.19 329 ILE A O 1
ATOM 2680 N N . LEU A 1 330 ? 9.394 9.918 0.370 1.00 87.50 330 LEU A N 1
ATOM 2681 C CA . LEU A 1 330 ? 8.009 10.160 0.756 1.00 87.50 330 LEU A CA 1
ATOM 2682 C C . LEU A 1 330 ? 7.816 9.798 2.234 1.00 87.50 330 LEU A C 1
ATOM 2684 O O . LEU A 1 330 ? 7.937 8.633 2.612 1.00 87.50 330 LEU A O 1
ATOM 2688 N N . ASN A 1 331 ? 7.472 10.787 3.061 1.00 85.19 331 ASN A N 1
ATOM 2689 C CA . ASN A 1 331 ? 7.202 10.595 4.488 1.00 85.19 331 ASN A CA 1
ATOM 2690 C C . ASN A 1 331 ? 5.724 10.242 4.748 1.00 85.19 331 ASN A C 1
ATOM 2692 O O . ASN A 1 331 ? 5.038 10.885 5.542 1.00 85.19 331 ASN A O 1
ATOM 2696 N N . LYS A 1 332 ? 5.208 9.255 4.009 1.00 84.50 332 LYS A N 1
ATOM 2697 C CA . LYS A 1 332 ? 3.851 8.713 4.163 1.00 84.50 332 LYS A CA 1
ATOM 2698 C C . LYS A 1 332 ? 3.886 7.205 3.973 1.00 84.50 332 LYS A C 1
ATOM 2700 O O . LYS A 1 332 ? 4.481 6.726 3.015 1.00 84.50 332 LYS A O 1
ATOM 2705 N N . ASP A 1 333 ? 3.193 6.468 4.835 1.00 82.12 333 ASP A N 1
ATOM 2706 C CA . ASP A 1 333 ? 3.047 5.016 4.682 1.00 82.12 333 ASP A CA 1
ATOM 2707 C C . ASP A 1 333 ? 1.870 4.627 3.779 1.00 82.12 333 ASP A C 1
ATOM 2709 O O . ASP A 1 333 ? 1.919 3.580 3.130 1.00 82.12 333 ASP A O 1
ATOM 2713 N N . ILE A 1 334 ? 0.825 5.463 3.711 1.00 85.31 334 ILE A N 1
ATOM 2714 C CA . ILE A 1 334 ? -0.311 5.307 2.794 1.00 85.31 334 ILE A CA 1
ATOM 2715 C C . ILE A 1 334 ? -0.641 6.642 2.123 1.00 85.31 334 ILE A C 1
ATOM 2717 O O . ILE A 1 334 ? -0.590 7.699 2.751 1.00 85.31 334 ILE A O 1
ATOM 2721 N N . VAL A 1 335 ? -1.010 6.567 0.847 1.00 88.75 335 VAL A N 1
ATOM 2722 C CA . VAL A 1 335 ? -1.483 7.677 0.017 1.00 88.75 335 VAL A CA 1
ATOM 2723 C C . VAL A 1 335 ? -2.903 7.378 -0.459 1.00 88.75 335 VAL A C 1
ATOM 2725 O O . VAL A 1 335 ? -3.196 6.268 -0.917 1.00 88.75 335 VAL A O 1
ATOM 2728 N N . ASP A 1 336 ? -3.803 8.357 -0.360 1.00 90.00 336 ASP A N 1
ATOM 2729 C CA . ASP A 1 336 ? -5.146 8.203 -0.916 1.00 90.00 336 ASP A CA 1
ATOM 2730 C C . ASP A 1 336 ? -5.116 8.178 -2.452 1.00 90.00 336 ASP A C 1
ATOM 2732 O O . ASP A 1 336 ? -4.325 8.864 -3.092 1.00 90.00 336 ASP A O 1
ATOM 2736 N N . THR A 1 337 ? -6.004 7.408 -3.074 1.00 90.38 337 THR A N 1
ATOM 2737 C CA . THR A 1 337 ? -6.066 7.296 -4.536 1.00 90.38 337 THR A CA 1
ATOM 2738 C C . THR A 1 337 ? -6.439 8.628 -5.194 1.00 90.38 337 THR A C 1
ATOM 2740 O O . THR A 1 337 ? -5.885 8.973 -6.237 1.00 90.38 337 THR A O 1
ATOM 2743 N N . GLY A 1 338 ? -7.339 9.409 -4.586 1.00 89.88 338 GLY A N 1
ATOM 2744 C CA . GLY A 1 338 ? -7.682 10.748 -5.061 1.00 89.88 338 GLY A CA 1
ATOM 2745 C C . GLY A 1 338 ? -6.525 11.734 -4.905 1.00 89.88 338 GLY A C 1
ATOM 2746 O O . GLY A 1 338 ? -6.327 12.581 -5.771 1.00 89.88 338 GLY A O 1
ATOM 2747 N N . GLU A 1 339 ? -5.731 11.601 -3.841 1.00 89.75 339 GLU A N 1
ATOM 2748 C CA . GLU A 1 339 ? -4.488 12.359 -3.660 1.00 89.75 339 GLU A CA 1
ATOM 2749 C C . GLU A 1 339 ? -3.440 11.992 -4.722 1.00 89.75 339 GLU A C 1
ATOM 2751 O O . GLU A 1 339 ? -2.945 12.878 -5.417 1.00 89.75 339 GLU A O 1
ATOM 2756 N N . LEU A 1 340 ? -3.177 10.698 -4.929 1.00 91.50 340 LEU A N 1
ATOM 2757 C CA . LEU A 1 340 ? -2.236 10.208 -5.939 1.00 91.50 340 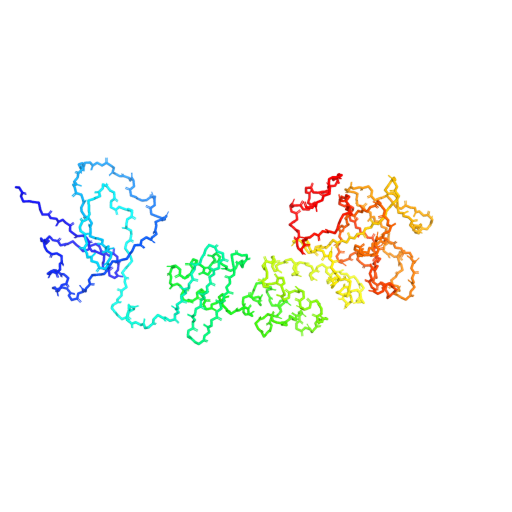LEU A CA 1
ATOM 2758 C C . LEU A 1 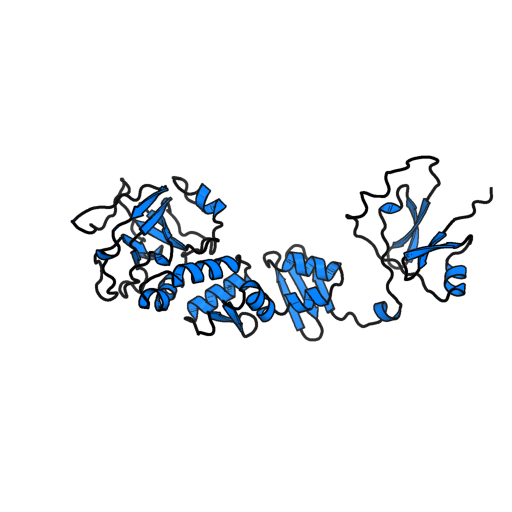340 ? -2.580 10.719 -7.346 1.00 91.50 340 LEU A C 1
ATOM 2760 O O . LEU A 1 340 ? -1.693 11.092 -8.113 1.00 91.50 340 LEU A O 1
ATOM 2764 N N . ASN A 1 341 ? -3.870 10.755 -7.687 1.00 90.38 341 ASN A N 1
ATOM 2765 C CA . ASN A 1 341 ? -4.332 11.246 -8.983 1.00 90.38 341 ASN A CA 1
ATOM 2766 C C . ASN A 1 341 ? -4.028 12.735 -9.198 1.00 90.38 341 ASN A C 1
ATOM 2768 O O . ASN A 1 341 ? -3.797 13.129 -10.336 1.00 90.38 341 ASN A O 1
ATOM 2772 N N . LYS A 1 342 ? -3.977 13.550 -8.136 1.00 90.00 342 LYS A N 1
ATOM 2773 C CA . LYS A 1 342 ? -3.578 14.967 -8.229 1.00 90.00 342 LYS A CA 1
ATOM 2774 C C . LYS A 1 342 ? -2.082 15.132 -8.485 1.00 90.00 342 LYS A C 1
ATOM 2776 O O . LYS A 1 342 ? -1.673 16.135 -9.053 1.00 90.00 342 LYS A O 1
ATOM 2781 N N . TRP A 1 343 ? -1.267 14.173 -8.051 1.00 90.75 343 TRP A N 1
ATOM 2782 C CA . TRP A 1 343 ? 0.181 14.199 -8.274 1.00 90.75 343 TRP A CA 1
ATOM 2783 C C . TRP A 1 343 ? 0.565 13.731 -9.673 1.00 90.75 343 TRP A C 1
ATOM 2785 O O . TRP A 1 343 ? 1.633 14.079 -10.165 1.00 90.75 343 TRP A O 1
ATOM 2795 N N . LYS A 1 344 ? -0.282 12.924 -10.316 1.00 89.12 344 LYS A N 1
ATOM 2796 C CA . LYS A 1 344 ? 0.003 12.339 -11.624 1.00 89.12 344 LYS A CA 1
ATOM 2797 C C . LYS A 1 344 ? 0.232 13.429 -12.680 1.00 89.12 344 LYS A C 1
ATOM 2799 O O . LYS A 1 344 ? -0.654 14.232 -12.941 1.00 89.12 344 LYS A O 1
ATOM 2804 N N . GLY A 1 345 ? 1.405 13.413 -13.311 1.00 81.81 345 GLY A N 1
ATOM 2805 C CA . GLY A 1 345 ? 1.812 14.410 -14.309 1.00 81.81 345 GLY A CA 1
ATOM 2806 C C . GLY A 1 345 ? 2.361 15.706 -13.709 1.00 81.81 345 GLY A C 1
ATOM 2807 O O . GLY A 1 345 ? 2.807 16.578 -14.447 1.00 81.81 345 GLY A O 1
ATOM 2808 N N . SER A 1 346 ? 2.367 15.838 -12.381 1.00 77.62 346 SER A N 1
ATOM 2809 C CA . SER A 1 346 ? 2.917 17.007 -11.706 1.00 77.62 346 SER A CA 1
ATOM 2810 C C . SER A 1 346 ? 4.446 16.983 -11.715 1.00 77.62 346 SER A C 1
ATOM 2812 O O . SER A 1 346 ? 5.077 15.958 -11.438 1.00 77.62 346 SER A O 1
ATOM 2814 N N . LEU A 1 347 ? 5.046 18.147 -11.969 1.00 69.31 347 LEU A N 1
ATOM 2815 C CA . LEU A 1 347 ? 6.466 18.406 -11.708 1.00 69.31 347 LEU A CA 1
ATOM 2816 C C . LEU A 1 347 ? 6.726 18.767 -10.237 1.00 69.31 347 LEU A C 1
ATOM 2818 O O . LEU A 1 347 ? 7.876 18.786 -9.806 1.00 69.31 347 LEU A O 1
ATOM 2822 N N . VAL A 1 348 ? 5.666 19.044 -9.469 1.00 61.50 348 VAL A N 1
ATOM 2823 C CA . VAL A 1 348 ? 5.749 19.376 -8.045 1.00 61.50 348 VAL A CA 1
ATOM 2824 C C . VAL A 1 348 ? 5.889 18.094 -7.238 1.00 61.50 348 VAL A C 1
ATOM 2826 O O . VAL A 1 348 ? 5.084 17.167 -7.350 1.00 61.50 348 VAL A O 1
ATOM 2829 N N . THR A 1 349 ? 6.925 18.065 -6.414 1.00 60.50 349 THR A N 1
ATOM 2830 C CA . THR A 1 349 ? 7.235 16.974 -5.505 1.00 60.50 349 THR A CA 1
ATOM 2831 C C . THR A 1 349 ? 6.235 16.908 -4.339 1.00 60.50 349 THR A C 1
ATOM 2833 O O . THR A 1 349 ? 5.967 17.932 -3.709 1.00 60.50 349 THR A O 1
ATOM 2836 N N . PRO A 1 350 ? 5.680 15.726 -4.014 1.00 63.28 350 PRO A N 1
ATOM 2837 C CA . PRO A 1 350 ? 4.742 15.564 -2.910 1.00 63.28 350 PRO A CA 1
ATOM 2838 C C . PRO A 1 350 ? 5.510 15.381 -1.594 1.00 63.28 350 PRO A C 1
ATOM 2840 O O . PRO A 1 350 ? 5.795 14.249 -1.198 1.00 63.28 350 PRO A O 1
ATOM 2843 N N . TYR A 1 351 ? 5.875 16.479 -0.931 1.00 64.81 351 TYR A N 1
ATOM 2844 C CA . TYR A 1 351 ? 6.435 16.448 0.429 1.00 64.81 351 TYR A CA 1
ATOM 2845 C C . TYR A 1 351 ? 5.520 17.128 1.428 1.00 64.81 351 TYR A C 1
ATOM 2847 O O . TYR A 1 351 ? 5.084 18.264 1.140 1.00 64.81 351 TYR A O 1
#